Protein AF-A0AAU9H9H6-F1 (afdb_monomer)

Nearest PDB structures (foldseek):
  6x77-assembly1_A  TM=6.296E-01  e=5.655E-08  Saccharomyces cerevisiae
  5wm1-assembly1_A  TM=6.231E-01  e=1.065E-07  Saccharomyces cerevisiae S288C
  7yll-assembly1_A  TM=7.010E-01  e=1.519E-06  Caldanaerobacter subterraneus subsp. tengcongensis MB4
  3zo7-assembly1_E  TM=5.427E-01  e=1.345E-01  Rhodococcus opacus
  3zo7-assembly1_F  TM=4.973E-01  e=1.262E-01  Rhodococcus opacus

Organism: Streptococcus thermophilus (NCBI:txid1308)

pLDDT: mean 89.07, std 17.0, range [31.69, 98.5]

Radius of gyration: 25.28 Å; Cα contacts (8 Å, |Δi|>4): 345; chains: 1; bounding box: 97×38×55 Å

Sequence (211 aa):
MKTRAIIEFKDTYASMECQELGYQTKETALAIISPTGQILSSTPLFRKAYGSNTAHIDQLPFTIDTLNITAKGLSEKVRANLEDWIAHTIILPMDYDKYFTKHQALLHLLAESPIVESVQSLTYKTVKIYFSEALNDEHIRQLQGFILSQAGIYSYIGTSTVSDRNAYQALEWAKLDINGRAHNNHKPAIFHRSKSLLGGFLQHGNQESIS

Mean predicted aligned error: 8.02 Å

Foldseek 3Di:
DKKKKKKFWALAVLLLVCVVVVHQLAPAFEFEAEPQFFGPGTGPVVCVLANPPCGGQVSGQAHPVVRHGNDPPDDPVRVVSNSVVSVRHYYHYDDPVVLVVLLVVLLVVVCPPPQWPHWDDPDSGIIMTMGVDDDDPVVVLVVQVSCCVSRVIGMAMFMEPADPVNSVVQQVVLVVDPSNGGYGHDDPDPPPPPPPPPPPPPDDDDDDDDD

Secondary structure (DSSP, 8-state):
--EEEEEEESSHHHHHHHHHTT--TTTSEEEEE-TTSBEEEE-HHHHHHH-TT--BGGGSSB-TTT--B---S--HHHHHHHHHHHHTEEEEE--HHHHHHHHHHHHHHHHTSTTEEEEEESSSSEEEEEESS---HHHHHHHHHHHHHHHS--EEEEEESS-HHHHHHHHHHHTTSTTSEEE--PPP------GGGSSSSS---------

Solvent-accessible surface area (backbone atoms only — not comparable to full-atom values): 11825 Å² total; per-residue (Å²): 105,40,24,30,36,31,34,40,47,42,40,50,65,26,12,41,49,21,43,74,74,74,43,56,41,74,79,35,27,28,35,26,25,42,99,85,36,37,50,78,21,43,18,66,36,30,28,68,74,69,42,82,81,59,48,38,53,88,69,46,60,33,44,84,94,76,66,46,73,68,65,75,91,63,52,71,69,58,44,53,53,48,52,54,50,57,76,62,45,48,78,42,75,67,54,66,69,62,53,51,51,54,51,52,52,52,50,50,62,57,44,68,40,91,53,39,74,44,65,42,77,78,48,100,44,29,36,38,38,36,30,71,42,67,74,55,70,66,59,51,52,51,50,41,51,47,44,29,72,78,46,41,25,53,50,27,34,2,23,12,63,71,40,69,68,35,4,49,55,12,26,63,50,2,71,75,35,94,83,17,54,34,72,27,70,73,77,78,82,81,76,77,79,71,84,77,79,79,79,80,85,84,83,88,89,80,87,87,82,88,132

Structure (mmCIF, N/CA/C/O backbone):
data_AF-A0AAU9H9H6-F1
#
_entry.id   AF-A0AAU9H9H6-F1
#
loop_
_atom_site.group_PDB
_atom_site.id
_atom_site.type_symbol
_atom_site.label_atom_id
_atom_site.label_alt_id
_atom_site.label_comp_id
_atom_site.label_asym_id
_atom_site.label_entity_id
_atom_site.label_seq_id
_atom_site.pdbx_PDB_ins_code
_atom_site.Cartn_x
_atom_site.Cartn_y
_atom_site.Cartn_z
_atom_site.occupancy
_atom_site.B_iso_or_equiv
_atom_site.auth_seq_id
_atom_site.auth_comp_id
_atom_site.auth_asym_id
_atom_site.auth_atom_id
_atom_site.pdbx_PDB_model_num
ATOM 1 N N . MET A 1 1 ? 15.638 5.334 -25.217 1.00 81.62 1 MET A N 1
ATOM 2 C CA . MET A 1 1 ? 16.156 5.298 -23.825 1.00 81.62 1 MET A CA 1
ATOM 3 C C . MET A 1 1 ? 15.244 4.385 -23.026 1.00 81.62 1 MET A C 1
ATOM 5 O O . MET A 1 1 ? 14.061 4.406 -23.311 1.00 81.62 1 MET A O 1
ATOM 9 N N . LYS A 1 2 ? 15.768 3.597 -22.083 1.00 94.06 2 LYS A N 1
ATOM 10 C CA . LYS A 1 2 ? 14.962 2.705 -21.231 1.00 94.06 2 LYS A CA 1
ATOM 11 C C . LYS A 1 2 ? 14.614 3.392 -19.915 1.00 94.06 2 LYS A C 1
ATOM 13 O O . LYS A 1 2 ? 15.477 4.085 -19.366 1.00 94.06 2 LYS A O 1
ATOM 18 N N . THR A 1 3 ? 13.408 3.186 -19.398 1.00 97.12 3 THR A N 1
ATOM 19 C CA . THR A 1 3 ? 12.984 3.718 -18.097 1.00 97.12 3 THR A CA 1
ATOM 20 C C . THR A 1 3 ? 13.072 2.656 -17.007 1.00 97.12 3 THR A C 1
ATOM 22 O O . THR A 1 3 ? 12.742 1.492 -17.197 1.00 97.12 3 THR A O 1
ATOM 25 N N . ARG A 1 4 ? 13.506 3.087 -15.827 1.00 97.44 4 ARG A N 1
ATOM 26 C CA . ARG A 1 4 ? 13.451 2.334 -14.574 1.00 97.44 4 ARG A CA 1
ATOM 27 C C . ARG A 1 4 ? 12.410 2.994 -13.694 1.00 97.44 4 ARG A C 1
ATOM 29 O O . ARG A 1 4 ? 12.464 4.215 -13.542 1.00 97.44 4 ARG A O 1
ATOM 36 N N . ALA A 1 5 ? 11.510 2.219 -13.110 1.00 98.31 5 ALA A N 1
ATOM 37 C CA . ALA A 1 5 ? 10.561 2.701 -12.118 1.00 98.31 5 ALA A CA 1
ATOM 38 C C . ALA A 1 5 ? 10.780 1.991 -10.786 1.00 98.31 5 ALA A C 1
ATOM 40 O O . ALA A 1 5 ? 10.927 0.770 -10.753 1.00 98.31 5 ALA A O 1
ATOM 41 N N . ILE A 1 6 ? 10.761 2.757 -9.699 1.00 98.50 6 ILE A N 1
ATOM 42 C CA . ILE A 1 6 ? 10.550 2.237 -8.352 1.00 98.50 6 ILE A CA 1
ATOM 43 C C . ILE A 1 6 ? 9.155 2.678 -7.926 1.00 98.50 6 ILE A C 1
ATOM 45 O O . ILE A 1 6 ? 8.822 3.864 -7.982 1.00 98.50 6 ILE A O 1
ATOM 49 N N . ILE A 1 7 ? 8.345 1.708 -7.530 1.00 98.31 7 ILE A N 1
ATOM 50 C CA . ILE A 1 7 ? 6.947 1.880 -7.162 1.00 98.31 7 ILE A CA 1
ATOM 51 C C . ILE A 1 7 ? 6.804 1.523 -5.690 1.00 98.31 7 ILE A C 1
ATOM 53 O O . ILE A 1 7 ? 7.243 0.450 -5.280 1.00 98.31 7 ILE A O 1
ATOM 57 N N . GLU A 1 8 ? 6.180 2.397 -4.905 1.00 98.00 8 GLU A N 1
ATOM 58 C CA . GLU A 1 8 ? 5.765 2.096 -3.535 1.00 98.00 8 GLU A CA 1
ATOM 59 C C . GLU A 1 8 ? 4.239 2.046 -3.446 1.00 98.00 8 GLU A C 1
ATOM 61 O O . GLU A 1 8 ? 3.549 3.021 -3.747 1.00 98.00 8 GLU A O 1
ATOM 66 N N . PHE A 1 9 ? 3.717 0.898 -3.032 1.00 96.06 9 PHE A N 1
ATOM 67 C CA . PHE A 1 9 ? 2.307 0.653 -2.783 1.00 96.06 9 PHE A CA 1
ATOM 68 C C . PHE A 1 9 ? 1.892 1.214 -1.425 1.00 96.06 9 PHE A C 1
ATOM 70 O O . PHE A 1 9 ? 2.518 0.938 -0.400 1.00 96.06 9 PHE A O 1
ATOM 77 N N . LYS A 1 10 ? 0.802 1.980 -1.415 1.00 93.62 10 LYS A N 1
ATOM 78 C CA . LYS A 1 10 ? 0.231 2.589 -0.214 1.00 93.62 10 LYS A CA 1
ATOM 79 C C . LYS A 1 10 ? -0.771 1.649 0.430 1.00 93.62 10 LYS A C 1
ATOM 81 O O . LYS A 1 10 ? -1.525 0.992 -0.280 1.00 93.62 10 LYS A O 1
ATOM 86 N N . ASP A 1 11 ? -0.796 1.651 1.764 1.00 92.00 11 ASP A N 1
ATOM 87 C CA . ASP A 1 11 ? -1.841 1.000 2.561 1.00 92.00 11 ASP A CA 1
ATOM 88 C C . ASP A 1 11 ? -2.110 -0.444 2.086 1.00 92.00 11 ASP A C 1
ATOM 90 O O . ASP A 1 11 ? -3.256 -0.836 1.912 1.00 92.00 11 ASP A O 1
ATOM 94 N N . THR A 1 12 ? -1.045 -1.200 1.785 1.00 90.56 12 THR A N 1
ATOM 95 C CA . THR A 1 12 ? -1.043 -2.347 0.855 1.00 90.56 12 THR A CA 1
ATOM 96 C C . THR A 1 12 ? -2.144 -3.370 1.146 1.00 90.56 12 THR A C 1
ATOM 98 O O . THR A 1 12 ? -3.082 -3.500 0.364 1.00 90.56 12 THR A O 1
ATOM 101 N N . TYR A 1 13 ? -2.073 -4.051 2.293 1.00 95.19 13 TYR A N 1
ATOM 102 C CA . TYR A 1 13 ? -3.042 -5.086 2.666 1.00 95.19 13 TYR A CA 1
ATOM 103 C C . TYR A 1 13 ? -4.433 -4.500 2.917 1.00 95.19 13 TYR A C 1
ATOM 105 O O . TYR A 1 13 ? -5.426 -5.053 2.458 1.00 95.19 13 TYR A O 1
ATOM 113 N N . ALA A 1 14 ? -4.506 -3.331 3.559 1.00 96.31 14 ALA A N 1
ATOM 114 C CA . ALA A 1 14 ? -5.778 -2.667 3.820 1.00 96.31 14 ALA A CA 1
ATOM 115 C C . ALA A 1 14 ? -6.519 -2.283 2.523 1.00 96.31 14 ALA A C 1
ATOM 117 O O . ALA A 1 14 ? -7.738 -2.413 2.441 1.00 96.31 14 ALA A O 1
ATOM 118 N N . SER A 1 15 ? -5.785 -1.856 1.495 1.00 95.38 15 SER A N 1
ATOM 119 C CA . SER A 1 15 ? -6.325 -1.516 0.175 1.00 95.38 15 SER A CA 1
ATOM 120 C C . SER A 1 15 ? -6.815 -2.754 -0.573 1.00 95.38 15 SER A C 1
ATOM 122 O O . SER A 1 15 ? -7.891 -2.720 -1.165 1.00 95.38 15 SER A O 1
ATOM 124 N N . MET A 1 16 ? -6.057 -3.855 -0.504 1.00 94.88 16 MET A N 1
ATOM 125 C CA . MET A 1 16 ? -6.452 -5.134 -1.100 1.00 94.88 16 MET A CA 1
ATOM 126 C C . MET A 1 16 ? -7.734 -5.696 -0.472 1.00 94.88 16 MET A C 1
ATOM 128 O O . MET A 1 16 ? -8.537 -6.297 -1.186 1.00 94.88 16 MET A O 1
ATOM 132 N N . GLU A 1 17 ? -7.928 -5.521 0.840 1.00 96.44 17 GLU A N 1
ATOM 133 C CA . GLU A 1 17 ? -9.179 -5.901 1.511 1.00 96.44 17 GLU A CA 1
ATOM 134 C C . GLU A 1 17 ? -10.327 -4.972 1.151 1.00 96.44 17 GLU A C 1
ATOM 136 O O . GLU A 1 17 ? -11.414 -5.452 0.847 1.00 96.44 17 GLU A O 1
ATOM 141 N N . CYS A 1 18 ? -10.096 -3.654 1.125 1.00 96.12 18 CYS A N 1
ATOM 142 C CA . CYS A 1 18 ? -11.131 -2.714 0.701 1.00 96.12 18 CYS A CA 1
ATOM 143 C C . CYS A 1 18 ? -11.660 -3.089 -0.689 1.00 96.12 18 CYS A C 1
ATOM 145 O O . CYS A 1 18 ? -12.867 -3.206 -0.861 1.00 96.12 18 CYS A O 1
ATOM 147 N N . GLN A 1 19 ? -10.776 -3.372 -1.649 1.00 94.25 19 GLN A N 1
ATOM 148 C CA . GLN A 1 19 ? -11.186 -3.777 -2.994 1.00 94.25 19 GLN A CA 1
ATOM 149 C C . GLN A 1 19 ? -12.026 -5.061 -3.001 1.00 94.25 19 GLN A C 1
ATOM 151 O O . GLN A 1 19 ? -13.054 -5.111 -3.671 1.00 94.25 19 GLN A O 1
ATOM 156 N N . GLU A 1 20 ? -11.604 -6.093 -2.267 1.00 93.56 20 GLU A N 1
ATOM 157 C CA . GLU A 1 20 ? -12.316 -7.378 -2.226 1.00 93.56 20 GLU A CA 1
ATOM 158 C C . GLU A 1 20 ? -13.694 -7.260 -1.577 1.00 93.56 20 GLU A C 1
ATOM 160 O O . GLU A 1 20 ? -14.646 -7.895 -2.022 1.00 93.56 20 GLU A O 1
ATOM 165 N N . LEU A 1 21 ? -13.811 -6.403 -0.565 1.00 94.75 21 LEU A N 1
ATOM 166 C CA . LEU A 1 21 ? -15.067 -6.119 0.121 1.00 94.75 21 LEU A CA 1
ATOM 167 C C . LEU A 1 21 ? -15.952 -5.105 -0.630 1.00 94.75 21 LEU A C 1
ATOM 169 O O . LEU A 1 21 ? -17.054 -4.810 -0.175 1.00 94.75 21 LEU A O 1
ATOM 173 N N . GLY A 1 22 ? -15.497 -4.560 -1.765 1.00 94.88 22 GLY A N 1
ATOM 174 C CA . GLY A 1 22 ? -16.236 -3.556 -2.541 1.00 94.88 22 GLY A CA 1
ATOM 175 C C . GLY A 1 22 ? -16.209 -2.143 -1.943 1.00 94.88 22 GLY A C 1
ATOM 176 O O . GLY A 1 22 ? -17.035 -1.302 -2.294 1.00 94.88 22 GLY A O 1
ATOM 177 N N . TYR A 1 23 ? -15.260 -1.867 -1.052 1.00 95.31 23 TYR A N 1
ATOM 178 C CA . TYR A 1 23 ? -15.075 -0.593 -0.371 1.00 95.31 23 TYR A CA 1
ATOM 179 C C . TYR A 1 23 ? -14.025 0.308 -1.034 1.00 95.31 23 TYR A C 1
ATOM 181 O O . TYR A 1 23 ? -13.031 -0.141 -1.606 1.00 95.31 23 TYR A O 1
ATOM 189 N N . GLN A 1 24 ? -14.205 1.622 -0.883 1.00 91.75 24 GLN A N 1
ATOM 190 C CA . GLN A 1 24 ? -13.214 2.620 -1.281 1.00 91.75 24 GLN A CA 1
ATOM 191 C C . GLN A 1 24 ? -12.191 2.835 -0.156 1.00 91.75 24 GLN A C 1
ATOM 193 O O . GLN A 1 24 ? -12.534 3.311 0.928 1.00 91.75 24 GLN A O 1
ATOM 198 N N . THR A 1 25 ? -10.910 2.567 -0.430 1.00 93.00 25 THR A N 1
ATOM 199 C CA . THR A 1 25 ? -9.802 2.637 0.549 1.00 93.00 25 THR A CA 1
ATOM 200 C C . THR A 1 25 ? -9.721 3.968 1.306 1.00 93.00 25 THR A C 1
ATOM 202 O O . THR A 1 25 ? -9.359 4.002 2.480 1.00 93.00 25 THR A O 1
ATOM 205 N N . LYS A 1 26 ? -10.030 5.097 0.652 1.00 91.69 26 LYS A N 1
ATOM 206 C CA . LYS A 1 26 ? -9.964 6.432 1.279 1.00 91.69 26 LYS A CA 1
ATOM 207 C C . LYS A 1 26 ? -11.161 6.752 2.177 1.00 91.69 26 LYS A C 1
ATOM 209 O O . LYS A 1 26 ? -11.053 7.654 3.004 1.00 91.69 26 LYS A O 1
ATOM 214 N N . GLU A 1 27 ? -12.268 6.040 2.004 1.00 94.25 27 GLU A N 1
ATOM 215 C CA . GLU A 1 27 ? -13.558 6.312 2.650 1.00 94.25 27 GLU A CA 1
ATOM 216 C C . GLU A 1 27 ? -13.917 5.258 3.701 1.00 94.25 27 GLU A C 1
ATOM 218 O O . GLU A 1 27 ? -14.937 5.374 4.366 1.00 94.25 27 GLU A O 1
ATOM 223 N N . THR A 1 28 ? -13.064 4.250 3.881 1.00 96.44 28 THR A N 1
ATOM 224 C CA . THR A 1 28 ? -13.299 3.136 4.803 1.00 96.44 28 THR A CA 1
ATOM 225 C C . THR A 1 28 ? -12.247 3.145 5.894 1.00 96.44 28 THR A C 1
ATOM 227 O O . THR A 1 28 ? -11.056 3.228 5.599 1.00 96.44 28 THR A O 1
ATOM 230 N N . ALA A 1 29 ? -12.670 3.070 7.156 1.00 97.31 29 ALA A N 1
ATOM 231 C CA . ALA A 1 29 ? -11.767 2.895 8.284 1.00 97.31 29 ALA A CA 1
ATOM 232 C C . ALA A 1 29 ? -11.470 1.400 8.445 1.00 97.31 29 ALA A C 1
ATOM 234 O O . ALA A 1 29 ? -12.246 0.658 9.031 1.00 97.31 29 ALA A O 1
ATOM 235 N N . LEU A 1 30 ? -10.354 0.952 7.879 1.00 98.00 30 LEU A N 1
ATOM 236 C CA . LEU A 1 30 ? -9.906 -0.439 7.948 1.00 98.00 30 LEU A CA 1
ATOM 237 C C . LEU A 1 30 ? -8.448 -0.568 8.408 1.00 98.00 30 LEU A C 1
ATOM 239 O O . LEU A 1 30 ? -7.599 0.236 7.999 1.00 98.00 30 LEU A O 1
ATOM 243 N N . ALA A 1 31 ? -8.165 -1.588 9.224 1.00 97.81 31 ALA A N 1
ATOM 244 C CA . ALA A 1 31 ? -6.822 -1.998 9.632 1.00 97.81 31 ALA A CA 1
ATOM 245 C C . ALA A 1 31 ? -6.630 -3.524 9.586 1.00 97.81 31 ALA A C 1
ATOM 247 O O . ALA A 1 31 ? -7.540 -4.291 9.894 1.00 97.81 31 ALA A O 1
ATOM 248 N N . ILE A 1 32 ? -5.414 -3.944 9.233 1.00 97.50 32 ILE A N 1
ATOM 249 C CA . ILE A 1 32 ? -4.956 -5.337 9.245 1.00 97.50 32 ILE A CA 1
ATOM 250 C C . ILE A 1 32 ? -3.988 -5.524 10.406 1.00 97.50 32 ILE A C 1
ATOM 252 O O . ILE A 1 32 ? -2.999 -4.788 10.503 1.00 97.50 32 ILE A O 1
ATOM 256 N N . ILE A 1 33 ? -4.253 -6.511 11.261 1.00 97.19 33 ILE A N 1
ATOM 257 C CA . ILE A 1 33 ? -3.478 -6.760 12.481 1.00 97.19 33 ILE A CA 1
ATOM 258 C C . ILE A 1 33 ? -2.746 -8.104 12.444 1.00 97.19 33 ILE A C 1
ATOM 260 O O . ILE A 1 33 ? -3.261 -9.100 11.941 1.00 97.19 33 ILE A O 1
ATOM 264 N N . SER A 1 34 ? -1.531 -8.148 12.988 1.00 95.81 34 SER A N 1
ATOM 265 C CA . SER A 1 34 ? -0.814 -9.401 13.228 1.00 95.81 34 SER A CA 1
ATOM 266 C C . SER A 1 34 ? -1.464 -10.192 14.375 1.00 95.81 34 SER A C 1
ATOM 268 O O . SER A 1 34 ? -2.167 -9.605 15.202 1.00 95.81 34 SER A O 1
ATOM 270 N N . PRO A 1 35 ? -1.150 -11.493 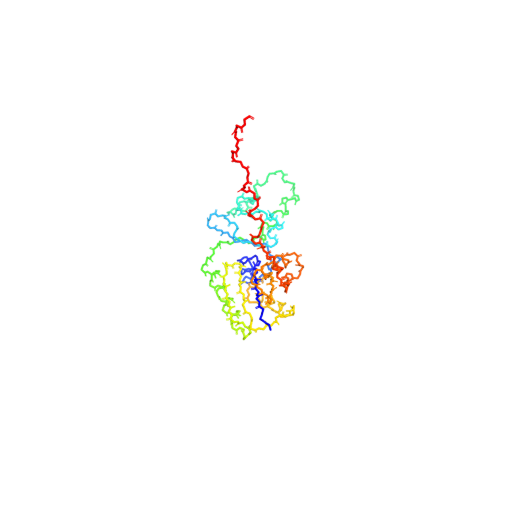14.526 1.00 93.69 35 PRO A N 1
ATOM 271 C CA . PRO A 1 35 ? -1.565 -12.270 15.699 1.00 93.69 35 PRO A CA 1
ATOM 272 C C . PRO A 1 35 ? -1.079 -11.694 17.039 1.00 93.69 35 PRO A C 1
ATOM 274 O O . PRO A 1 35 ? -1.648 -11.991 18.082 1.00 93.69 35 PRO A O 1
ATOM 277 N N . THR A 1 36 ? -0.020 -10.880 17.018 1.00 95.81 36 THR A N 1
ATOM 278 C CA . THR A 1 36 ? 0.521 -10.204 18.203 1.00 95.81 36 THR A CA 1
ATOM 279 C C . THR A 1 36 ? -0.103 -8.835 18.459 1.00 95.81 36 THR A C 1
ATOM 281 O O . THR A 1 36 ? 0.264 -8.211 19.444 1.00 95.81 36 THR A O 1
ATOM 284 N N . GLY A 1 37 ? -1.019 -8.362 17.605 1.00 95.69 37 GLY A N 1
ATOM 285 C CA . GLY A 1 37 ? -1.679 -7.064 17.760 1.00 95.69 37 GLY A CA 1
ATOM 286 C C . GLY A 1 37 ? -0.959 -5.885 17.098 1.00 95.69 37 GLY A C 1
ATOM 287 O O . GLY A 1 37 ? -1.346 -4.733 17.293 1.00 95.69 37 GLY A O 1
ATOM 288 N N . GLN A 1 38 ? 0.066 -6.124 16.278 1.00 97.31 38 GLN A N 1
ATOM 289 C CA . GLN A 1 38 ? 0.689 -5.060 15.486 1.00 97.31 38 GLN A CA 1
ATOM 290 C C . GLN A 1 38 ? -0.214 -4.674 14.317 1.00 97.31 38 GLN A C 1
ATOM 292 O O . GLN A 1 38 ? -0.672 -5.541 13.577 1.00 97.31 38 GLN A O 1
ATOM 297 N N . ILE A 1 39 ? -0.416 -3.379 14.093 1.00 97.00 39 ILE A N 1
ATOM 298 C CA . ILE A 1 39 ? -1.114 -2.872 12.909 1.00 97.00 39 ILE A CA 1
ATOM 299 C C . ILE A 1 39 ? -0.130 -2.918 11.735 1.00 97.00 39 ILE A C 1
ATOM 301 O O . ILE A 1 39 ? 0.791 -2.109 11.640 1.00 97.00 39 ILE A O 1
ATOM 305 N N . LEU A 1 40 ? -0.317 -3.888 10.841 1.00 95.12 40 LEU A N 1
ATOM 306 C CA . LEU A 1 40 ? 0.559 -4.122 9.688 1.00 95.12 40 LEU A CA 1
ATOM 307 C C . LEU A 1 40 ? 0.216 -3.214 8.505 1.00 95.12 40 LEU A C 1
ATOM 309 O O . LEU A 1 40 ? 1.083 -2.853 7.710 1.00 95.12 40 LEU A O 1
ATOM 313 N N . SER A 1 41 ? -1.060 -2.861 8.370 1.00 95.56 41 SER A N 1
ATOM 314 C CA . SER A 1 41 ? -1.563 -1.965 7.335 1.00 95.56 41 SER A CA 1
ATOM 315 C C . SER A 1 41 ? -2.828 -1.280 7.829 1.00 95.56 41 SER A C 1
ATOM 317 O O . SER A 1 41 ? -3.625 -1.886 8.539 1.00 95.56 41 SER A O 1
ATOM 319 N N . SER A 1 42 ? -3.031 -0.023 7.456 1.00 96.94 42 SER A N 1
ATOM 320 C CA . SER A 1 42 ? -4.249 0.716 7.775 1.00 96.94 42 SER A CA 1
ATOM 321 C C . SER A 1 42 ? -4.610 1.653 6.638 1.00 96.94 42 SER A C 1
ATOM 323 O O . SER A 1 42 ? -3.763 2.044 5.838 1.00 96.94 42 SER A O 1
ATOM 325 N N . THR A 1 43 ? -5.878 2.012 6.561 1.00 96.94 43 THR A N 1
ATOM 326 C CA . THR A 1 43 ? -6.402 3.014 5.628 1.00 96.94 43 THR A CA 1
ATOM 327 C C . THR A 1 43 ? -6.148 4.441 6.132 1.00 96.94 43 THR A C 1
ATOM 329 O O . THR A 1 43 ? -5.950 4.666 7.334 1.00 96.94 43 THR A O 1
ATOM 332 N N . PRO A 1 44 ? -6.200 5.456 5.249 1.00 95.25 44 PRO A N 1
ATOM 333 C CA . PRO A 1 44 ? -6.109 6.854 5.661 1.00 95.25 44 PRO A CA 1
ATOM 334 C C . PRO A 1 44 ? -7.205 7.262 6.649 1.00 95.25 44 PRO A C 1
ATOM 336 O O . PRO A 1 44 ? -6.929 8.030 7.572 1.00 95.25 44 PRO A O 1
ATOM 339 N N . LEU A 1 45 ? -8.428 6.743 6.483 1.00 96.06 45 LEU A N 1
ATOM 340 C CA . LEU A 1 45 ? -9.544 7.081 7.362 1.00 96.06 45 LEU A CA 1
ATOM 341 C C . LEU A 1 45 ? -9.358 6.493 8.764 1.00 96.06 45 LEU A C 1
ATOM 343 O O . LEU A 1 45 ? -9.560 7.207 9.742 1.00 96.06 45 LEU A O 1
ATOM 347 N N . PHE A 1 46 ? -8.855 5.258 8.872 1.00 97.50 46 PHE A N 1
ATOM 348 C CA . PHE A 1 46 ? -8.473 4.669 10.158 1.00 97.50 46 PHE A CA 1
ATOM 349 C C . PHE A 1 46 ? -7.431 5.531 10.887 1.00 97.50 46 PHE A C 1
ATOM 351 O O . PHE A 1 46 ? -7.599 5.874 12.055 1.00 97.50 46 PHE A O 1
ATOM 358 N N . ARG A 1 47 ? -6.369 5.958 10.188 1.00 96.38 47 ARG A N 1
ATOM 359 C CA . ARG A 1 47 ? -5.340 6.839 10.774 1.00 96.38 47 ARG A CA 1
ATOM 360 C C . ARG A 1 47 ? -5.881 8.210 11.165 1.00 96.38 47 ARG A C 1
ATOM 362 O O . ARG A 1 47 ? -5.391 8.805 12.120 1.00 96.38 47 ARG A O 1
ATOM 369 N N . LYS A 1 48 ? -6.875 8.726 10.440 1.00 95.62 48 LYS A N 1
ATOM 370 C CA . LYS A 1 48 ? -7.567 9.970 10.801 1.00 95.62 48 LYS A CA 1
ATOM 371 C C . LYS A 1 48 ? -8.384 9.798 12.083 1.00 95.62 48 LYS A C 1
ATOM 373 O O . LYS A 1 48 ? -8.390 10.710 12.902 1.00 95.62 48 LYS A O 1
ATOM 378 N N . ALA A 1 49 ? -9.050 8.657 12.247 1.00 94.56 49 ALA A N 1
ATOM 379 C CA . ALA A 1 49 ? -9.877 8.359 13.412 1.00 94.56 49 ALA A CA 1
ATOM 380 C C . ALA A 1 49 ? -9.040 8.108 14.678 1.00 94.56 49 ALA A C 1
ATOM 382 O O . ALA A 1 49 ? -9.33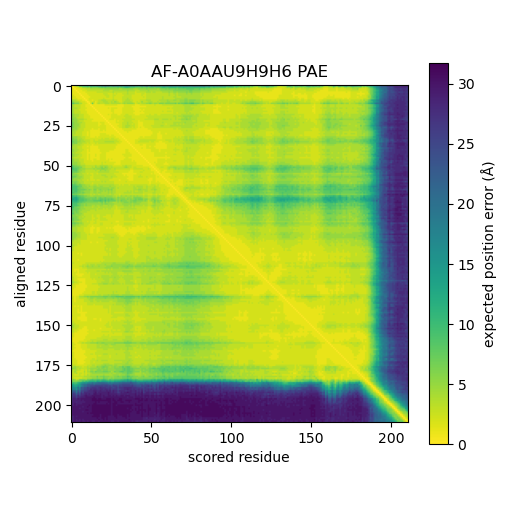8 8.663 15.733 1.00 94.56 49 ALA A O 1
ATOM 383 N N . TYR A 1 50 ? -7.972 7.312 14.568 1.00 95.19 50 TYR A N 1
ATOM 384 C CA . TYR A 1 50 ? -7.245 6.783 15.730 1.00 95.19 50 TYR A CA 1
ATOM 385 C C . TYR A 1 50 ? -5.798 7.262 15.862 1.00 95.19 50 TYR A C 1
ATOM 387 O O . TYR A 1 50 ? -5.124 6.903 16.823 1.00 95.19 50 TYR A O 1
ATOM 395 N N . GLY A 1 51 ? -5.314 8.073 14.921 1.00 94.38 51 GLY A N 1
ATOM 396 C CA . GLY A 1 51 ? -3.947 8.587 14.893 1.00 94.38 51 GLY A CA 1
ATOM 397 C C . GLY A 1 51 ? -3.039 7.846 13.908 1.00 94.38 51 GLY A C 1
ATOM 398 O O . GLY A 1 51 ? -3.101 6.631 13.735 1.00 94.38 51 GLY A O 1
ATOM 399 N N . SER A 1 52 ? -2.147 8.594 13.253 1.00 91.81 52 SER A N 1
ATOM 400 C CA . SER A 1 52 ? -1.212 8.057 12.253 1.00 91.81 52 SER A CA 1
ATOM 401 C C . SER A 1 52 ? -0.078 7.219 12.840 1.00 91.81 52 SER A C 1
ATOM 403 O O . SER A 1 52 ? 0.543 6.455 12.108 1.00 91.81 52 SER A O 1
ATOM 405 N N . ASN A 1 53 ? 0.200 7.384 14.136 1.00 92.75 53 ASN A N 1
ATOM 406 C CA . ASN A 1 53 ? 1.301 6.721 14.840 1.00 92.75 53 ASN A CA 1
ATOM 407 C C . ASN A 1 53 ? 0.844 5.477 15.616 1.00 92.75 53 ASN A C 1
ATOM 409 O O . ASN A 1 53 ? 1.645 4.868 16.322 1.00 92.75 53 ASN A O 1
ATOM 413 N N . THR A 1 54 ? -0.434 5.116 15.499 1.00 93.88 54 THR A N 1
ATOM 414 C CA . THR A 1 54 ? -1.013 3.928 16.123 1.00 93.88 54 THR A CA 1
ATOM 415 C C . THR A 1 54 ? -0.492 2.696 15.391 1.00 93.88 54 THR A C 1
ATOM 417 O O . THR A 1 54 ? -0.897 2.398 14.268 1.00 93.88 54 THR A O 1
ATOM 420 N N . ALA A 1 55 ? 0.462 2.021 16.022 1.00 95.00 55 ALA A N 1
ATOM 421 C CA . ALA A 1 55 ? 1.182 0.866 15.497 1.00 95.00 55 ALA A CA 1
ATOM 422 C C . ALA A 1 55 ? 0.762 -0.447 16.171 1.00 95.00 55 ALA A C 1
ATOM 424 O O . ALA A 1 55 ? 1.077 -1.523 15.666 1.00 95.00 55 ALA A O 1
ATOM 425 N N . HIS A 1 56 ? 0.060 -0.371 17.302 1.00 96.94 56 HIS A N 1
ATOM 426 C CA . HIS A 1 56 ? -0.407 -1.528 18.056 1.00 96.94 56 HIS A CA 1
ATOM 427 C C . HIS A 1 56 ? -1.863 -1.355 18.479 1.00 96.94 56 HIS A C 1
ATOM 429 O O . HIS A 1 56 ? -2.301 -0.238 18.751 1.00 96.94 56 HIS A O 1
ATOM 435 N N . ILE A 1 57 ? -2.598 -2.458 18.582 1.00 95.38 57 ILE A N 1
ATOM 436 C CA . ILE A 1 57 ? -4.009 -2.449 18.985 1.00 95.38 57 ILE A CA 1
ATOM 437 C C . ILE A 1 57 ? -4.224 -1.897 20.399 1.00 95.38 57 ILE A C 1
ATOM 439 O O . ILE A 1 57 ? -5.201 -1.199 20.631 1.00 95.38 57 ILE A O 1
ATOM 443 N N . ASP A 1 58 ? -3.275 -2.100 21.314 1.00 94.38 58 ASP A N 1
ATOM 444 C CA . ASP A 1 58 ? -3.366 -1.591 22.696 1.00 94.38 58 ASP A CA 1
ATOM 445 C C . ASP A 1 58 ? -3.264 -0.061 22.791 1.00 94.38 58 ASP A C 1
ATOM 447 O O . ASP A 1 58 ? -3.527 0.526 23.838 1.00 94.38 58 ASP A O 1
ATOM 451 N N . GLN A 1 59 ? -2.851 0.599 21.706 1.00 95.50 59 GLN A N 1
ATOM 452 C CA . GLN A 1 59 ? -2.827 2.059 21.614 1.00 95.50 59 GLN A CA 1
ATOM 453 C C . GLN A 1 59 ? -4.190 2.631 21.205 1.00 95.50 59 GLN A C 1
ATOM 455 O O . GLN A 1 59 ? -4.376 3.849 21.247 1.00 95.50 59 GLN A O 1
ATOM 460 N N . LEU A 1 60 ? -5.137 1.781 20.793 1.00 95.94 60 LEU A N 1
ATOM 461 C CA . LEU A 1 60 ? -6.489 2.211 20.473 1.00 95.94 60 LEU A CA 1
ATOM 462 C C . LEU A 1 60 ? -7.224 2.638 21.751 1.00 95.94 60 LEU A C 1
ATOM 464 O O . LEU A 1 60 ? -7.043 2.045 22.816 1.00 95.94 60 LEU A O 1
ATOM 468 N N . PRO A 1 61 ? -8.112 3.643 21.669 1.00 95.25 61 PRO A N 1
ATOM 469 C CA . PRO A 1 61 ? -8.877 4.122 22.821 1.00 95.25 61 PRO A CA 1
ATOM 470 C C . PRO A 1 61 ? -10.041 3.186 23.198 1.00 95.25 61 PRO A C 1
ATOM 472 O O . PRO A 1 61 ? -10.970 3.612 23.889 1.00 95.25 61 PRO A O 1
ATOM 475 N N . PHE A 1 62 ? -10.019 1.939 22.722 1.00 95.44 62 PHE A N 1
ATOM 476 C CA . PHE A 1 62 ? -11.010 0.900 22.962 1.00 95.44 62 PHE A CA 1
ATOM 477 C C . PHE A 1 62 ? -10.371 -0.491 22.880 1.00 95.44 62 PHE A C 1
ATOM 479 O O . PHE A 1 62 ? -9.320 -0.665 22.266 1.00 95.44 62 PHE A O 1
ATOM 486 N N . THR A 1 63 ? -11.008 -1.488 23.487 1.00 92.88 63 THR A N 1
ATOM 487 C CA . THR A 1 63 ? -10.596 -2.896 23.379 1.00 92.88 63 THR A CA 1
ATOM 488 C C . THR A 1 63 ? -11.239 -3.556 22.166 1.00 92.88 63 THR A C 1
ATOM 490 O O . THR A 1 63 ? -12.449 -3.459 22.001 1.00 92.88 63 THR A O 1
ATOM 493 N N . ILE A 1 64 ? -10.469 -4.276 21.346 1.00 90.69 64 ILE A N 1
ATOM 494 C CA . ILE A 1 64 ? -10.985 -4.882 20.104 1.00 90.69 64 ILE A CA 1
ATOM 495 C C . ILE A 1 64 ? -12.035 -5.968 20.372 1.00 90.69 64 ILE A C 1
ATOM 497 O O . ILE A 1 64 ? -13.031 -6.022 19.661 1.00 90.69 64 ILE A O 1
ATOM 501 N N . ASP A 1 65 ? -11.866 -6.778 21.421 1.00 88.75 65 ASP A N 1
ATOM 502 C CA . ASP A 1 65 ? -12.759 -7.919 21.685 1.00 88.75 65 ASP A CA 1
ATOM 503 C C . ASP A 1 65 ? -14.181 -7.503 22.083 1.00 88.75 65 ASP A C 1
ATOM 505 O O . ASP A 1 65 ? -15.150 -8.201 21.797 1.00 88.75 65 ASP A O 1
ATOM 509 N N . THR A 1 66 ? -14.309 -6.375 22.784 1.00 91.94 66 THR A N 1
ATOM 510 C CA . THR A 1 66 ? -15.588 -5.910 23.351 1.00 91.94 66 THR A CA 1
ATOM 511 C C . THR A 1 66 ? -16.050 -4.574 22.790 1.00 91.94 66 THR A C 1
ATOM 513 O O . THR A 1 66 ? -17.162 -4.150 23.085 1.00 91.94 66 THR A O 1
ATOM 516 N N . LEU A 1 67 ? -15.196 -3.893 22.023 1.00 92.19 67 LEU A N 1
ATOM 517 C CA . LEU A 1 67 ? -15.401 -2.540 21.500 1.00 92.19 67 LEU A CA 1
ATOM 518 C C . LEU A 1 67 ? -15.631 -1.467 22.581 1.00 92.19 67 LEU A C 1
ATOM 520 O O . LEU A 1 67 ? -16.045 -0.347 22.287 1.00 92.19 67 LEU A O 1
ATOM 524 N N . ASN A 1 68 ? -15.307 -1.774 23.839 1.00 93.75 68 ASN A N 1
ATOM 525 C CA . ASN A 1 68 ? -15.475 -0.856 24.958 1.00 93.75 68 ASN A CA 1
ATOM 526 C C . ASN A 1 68 ? -14.407 0.239 24.953 1.00 93.75 68 ASN A C 1
ATOM 528 O O . ASN A 1 68 ? -13.211 -0.048 24.920 1.00 93.75 68 ASN A O 1
ATOM 532 N N . ILE A 1 69 ? -14.838 1.495 25.086 1.00 95.75 69 ILE A N 1
ATOM 533 C CA . ILE A 1 69 ? -13.944 2.652 25.210 1.00 95.75 69 ILE A CA 1
ATOM 534 C C . ILE A 1 69 ? -13.163 2.587 26.529 1.00 95.75 69 ILE A C 1
ATOM 536 O O . ILE A 1 69 ? -13.746 2.557 27.615 1.00 95.75 69 ILE A O 1
ATOM 540 N N . THR A 1 70 ? -11.835 2.642 26.436 1.00 93.75 70 THR A N 1
ATOM 541 C CA . THR A 1 70 ? -10.899 2.635 27.575 1.00 93.75 70 THR A CA 1
ATOM 542 C C . THR A 1 70 ? -10.417 4.036 27.951 1.00 93.75 70 THR A C 1
ATOM 544 O O . THR A 1 70 ? -9.985 4.270 29.084 1.00 93.75 70 THR A O 1
ATOM 547 N N . ALA A 1 71 ? -10.515 4.991 27.021 1.00 89.38 71 ALA A N 1
ATOM 548 C CA . ALA A 1 71 ? -10.109 6.373 27.232 1.00 89.38 71 ALA A CA 1
ATOM 549 C C . ALA A 1 71 ? -10.968 7.071 28.307 1.00 89.38 71 ALA A C 1
ATOM 551 O O . ALA A 1 71 ? -12.203 7.051 28.284 1.00 89.38 71 ALA A O 1
ATOM 552 N N . LYS A 1 72 ? -10.295 7.722 29.263 1.00 90.44 72 LYS A N 1
ATOM 553 C CA . LYS A 1 72 ? -10.918 8.436 30.389 1.00 90.44 72 LYS A CA 1
ATOM 554 C C . LYS A 1 72 ? -11.014 9.936 30.111 1.00 90.44 72 LYS A C 1
ATOM 556 O O . LYS A 1 72 ? -10.233 10.481 29.342 1.00 90.44 72 LYS A O 1
ATOM 561 N N . GLY A 1 73 ? -11.958 10.607 30.774 1.00 92.50 73 GLY A N 1
ATOM 562 C CA . GLY A 1 73 ? -12.091 12.069 30.710 1.00 92.50 73 GLY A CA 1
ATOM 563 C C . GLY A 1 73 ? -12.617 12.616 29.378 1.00 92.50 73 GLY A C 1
ATOM 564 O O . GLY A 1 73 ? -12.506 13.812 29.129 1.00 92.50 73 GLY A O 1
ATOM 565 N N . LEU A 1 74 ? -13.186 11.764 28.520 1.00 93.06 74 LEU A N 1
ATOM 566 C CA . LEU A 1 74 ? -13.821 12.198 27.276 1.00 93.06 74 LEU A CA 1
ATOM 567 C C . LEU A 1 74 ? -15.131 12.939 27.572 1.00 93.06 74 LEU A C 1
ATOM 569 O O . LEU A 1 74 ? -15.941 12.468 28.373 1.00 93.06 74 LEU A O 1
ATOM 573 N N . SER A 1 75 ? -15.360 14.060 26.886 1.00 96.06 75 SER A N 1
ATOM 574 C CA . SER A 1 75 ? -16.677 14.702 26.862 1.00 96.06 75 SER A CA 1
ATOM 575 C C . SER A 1 75 ? -17.694 13.826 26.127 1.00 96.06 75 SER A C 1
ATOM 577 O O . SER A 1 75 ? -17.320 12.982 25.312 1.00 96.06 75 SER A O 1
ATOM 579 N N . GLU A 1 76 ? -18.985 14.052 26.368 1.00 95.19 76 GLU A N 1
ATOM 580 C CA . GLU A 1 76 ? -20.073 13.292 25.737 1.00 95.19 76 GLU A CA 1
ATOM 581 C C . GLU A 1 76 ? -20.002 13.330 24.203 1.00 95.19 76 GLU A C 1
ATOM 583 O O . GLU A 1 76 ? -20.048 12.291 23.553 1.00 95.19 76 GLU A O 1
ATOM 588 N N . LYS A 1 77 ? -19.751 14.510 23.618 1.00 96.00 77 LYS A N 1
ATOM 589 C CA . LYS A 1 77 ? -19.576 14.668 22.165 1.00 96.00 77 LYS A CA 1
ATOM 590 C C . LYS A 1 77 ? -18.389 13.866 21.622 1.00 96.00 77 LYS A C 1
ATOM 592 O O . LYS A 1 77 ? -18.485 13.272 20.554 1.00 96.00 77 LYS A O 1
ATOM 597 N N . VAL A 1 78 ? -17.254 13.878 22.324 1.00 94.50 78 VAL A N 1
ATOM 598 C CA . VAL A 1 78 ? -16.060 13.135 21.887 1.00 94.50 78 VAL A CA 1
ATOM 599 C C . VAL A 1 78 ? -16.288 11.633 22.013 1.00 94.50 78 VAL A C 1
ATOM 601 O O . VAL A 1 78 ? -15.880 10.889 21.128 1.00 94.50 78 VAL A O 1
ATOM 604 N N . ARG A 1 79 ? -16.970 11.198 23.077 1.00 95.12 79 ARG A N 1
ATOM 605 C CA . ARG A 1 79 ? -17.365 9.804 23.267 1.00 95.12 79 ARG A CA 1
ATOM 606 C C . ARG A 1 79 ? -18.286 9.333 22.142 1.00 95.12 79 ARG A C 1
ATOM 608 O O . ARG A 1 79 ? -17.938 8.357 21.498 1.00 95.12 79 ARG A O 1
ATOM 615 N N . ALA A 1 80 ? -19.360 10.063 21.844 1.00 95.25 80 ALA A N 1
ATOM 616 C CA . ALA A 1 80 ? -20.286 9.715 20.765 1.00 95.25 80 ALA A CA 1
ATOM 617 C C . ALA A 1 80 ? -19.585 9.638 19.396 1.00 95.25 80 ALA A C 1
ATOM 619 O O . ALA A 1 80 ? -19.793 8.697 18.638 1.00 95.25 80 ALA A O 1
ATOM 620 N N . ASN A 1 81 ? -18.686 10.584 19.099 1.00 94.81 81 ASN A N 1
ATOM 621 C CA . ASN A 1 81 ? -17.878 10.527 17.878 1.00 94.81 81 ASN A CA 1
ATOM 622 C C . ASN A 1 81 ? -16.968 9.289 17.839 1.00 94.81 81 ASN A C 1
ATOM 624 O O . ASN A 1 81 ? -16.757 8.715 16.777 1.00 94.81 81 ASN A O 1
ATOM 628 N N . LEU A 1 82 ? -16.377 8.902 18.973 1.00 95.12 82 LEU A N 1
ATOM 629 C CA . LEU A 1 82 ? -15.525 7.718 19.046 1.00 95.12 82 LEU A CA 1
ATOM 630 C C . LEU A 1 82 ? -16.342 6.428 18.893 1.00 95.12 82 LEU A C 1
ATOM 632 O O . LEU A 1 82 ? -15.895 5.520 18.202 1.00 95.12 82 LEU A O 1
ATOM 636 N N . GLU A 1 83 ? -17.529 6.361 19.494 1.00 95.81 83 GLU A N 1
ATOM 637 C CA . GLU A 1 83 ? -18.473 5.250 19.322 1.00 95.81 83 GLU A CA 1
ATOM 638 C C . GLU A 1 83 ? -18.862 5.082 17.848 1.00 95.81 83 GLU A C 1
ATOM 640 O O . GLU A 1 83 ? -18.807 3.968 17.332 1.00 95.81 83 GLU A O 1
ATOM 645 N N . ASP A 1 84 ? -19.147 6.185 17.147 1.00 95.81 84 ASP A N 1
ATOM 646 C CA . ASP A 1 84 ? -19.422 6.179 15.707 1.00 95.81 84 ASP A CA 1
ATOM 647 C C . ASP A 1 84 ? -18.230 5.647 14.893 1.00 95.81 84 ASP A C 1
ATOM 649 O O . ASP A 1 84 ? -18.395 4.760 14.055 1.00 95.81 84 ASP A O 1
ATOM 653 N N . TRP A 1 85 ? -17.005 6.102 15.185 1.00 95.94 85 TRP A N 1
ATOM 654 C CA . TRP A 1 85 ? -15.805 5.565 14.532 1.00 95.94 85 TRP A CA 1
ATOM 655 C C . TRP A 1 85 ? -15.626 4.067 14.771 1.00 95.94 85 TRP A C 1
ATOM 657 O O . TRP A 1 85 ? -15.321 3.335 13.831 1.00 95.94 85 TRP A O 1
ATOM 667 N N . ILE A 1 86 ? -15.794 3.612 16.016 1.00 96.31 86 ILE A N 1
ATOM 668 C CA . ILE A 1 86 ? -15.653 2.200 16.393 1.00 96.31 86 ILE A CA 1
ATOM 669 C C . ILE A 1 86 ? -16.682 1.346 15.649 1.00 96.31 86 ILE A C 1
ATOM 671 O O . ILE A 1 86 ? -16.310 0.324 15.080 1.00 96.31 86 ILE A O 1
ATOM 675 N N . ALA A 1 87 ? -17.940 1.788 15.591 1.00 95.56 87 ALA A N 1
ATOM 676 C CA . ALA A 1 87 ? -19.019 1.066 14.920 1.00 95.56 87 ALA A CA 1
ATOM 677 C C . ALA A 1 87 ? -18.779 0.874 13.411 1.00 95.56 87 ALA A C 1
ATOM 679 O O . ALA A 1 87 ? -19.227 -0.120 12.842 1.00 95.56 87 ALA A O 1
ATOM 680 N N . HIS A 1 88 ? -18.058 1.798 12.771 1.00 95.06 88 HIS A N 1
ATOM 681 C CA . HIS A 1 88 ? -17.785 1.775 11.330 1.00 95.06 88 HIS A CA 1
ATOM 682 C C . HIS A 1 88 ? -16.360 1.326 10.973 1.00 95.06 88 HIS A C 1
ATOM 684 O O . HIS A 1 88 ? -15.976 1.366 9.801 1.00 95.06 88 HIS A O 1
ATOM 690 N N . THR A 1 89 ? -15.561 0.909 11.958 1.00 97.06 89 THR A N 1
ATOM 691 C CA . THR A 1 89 ? -14.187 0.458 11.727 1.00 97.06 89 THR A CA 1
ATOM 692 C C . THR A 1 89 ? -14.118 -1.050 11.534 1.00 97.06 89 THR A C 1
ATOM 694 O O . THR A 1 89 ? -14.603 -1.831 12.346 1.00 97.06 89 THR A O 1
ATOM 697 N N . ILE A 1 90 ? -13.434 -1.462 10.470 1.00 97.50 90 ILE A N 1
ATOM 698 C CA . ILE A 1 90 ? -13.173 -2.858 10.139 1.00 97.50 90 ILE A CA 1
ATOM 699 C C . ILE A 1 90 ? -11.757 -3.213 10.603 1.00 97.50 90 ILE A C 1
ATOM 701 O O . ILE A 1 90 ? -10.775 -2.609 10.169 1.00 97.50 90 ILE A O 1
ATOM 705 N N . ILE A 1 91 ? -11.631 -4.218 11.464 1.00 96.81 91 ILE A N 1
ATOM 706 C CA . ILE A 1 91 ? -10.332 -4.758 11.876 1.00 96.81 91 ILE A CA 1
ATOM 707 C C . ILE A 1 91 ? -10.282 -6.224 11.478 1.00 96.81 91 ILE A C 1
ATOM 709 O O . ILE A 1 91 ? -11.132 -7.008 11.894 1.00 96.81 91 ILE A O 1
ATOM 713 N N . LEU A 1 92 ? -9.292 -6.587 10.665 1.00 97.31 92 LEU A N 1
ATOM 714 C CA . LEU A 1 92 ? -9.130 -7.945 10.151 1.00 97.31 92 LEU A CA 1
ATOM 715 C C . LEU A 1 92 ? -7.775 -8.524 10.567 1.00 97.31 92 LEU A C 1
ATOM 717 O O . LEU A 1 92 ? -6.778 -7.794 10.598 1.00 97.31 92 LEU A O 1
ATOM 721 N N . PRO A 1 93 ? -7.702 -9.833 10.857 1.00 96.56 93 PRO A N 1
ATOM 722 C CA . PRO A 1 93 ? -6.428 -10.496 11.067 1.00 96.56 93 PRO A CA 1
ATOM 723 C C . PRO A 1 93 ? -5.639 -10.588 9.755 1.00 96.56 93 PRO A C 1
ATOM 725 O O . PRO A 1 93 ? -6.190 -10.595 8.653 1.00 96.56 93 PRO A O 1
ATOM 728 N N . MET A 1 94 ? -4.321 -10.674 9.880 1.00 95.56 94 MET A N 1
ATOM 729 C CA . MET A 1 94 ? -3.420 -10.907 8.760 1.00 95.56 94 MET A CA 1
ATOM 730 C C . MET A 1 94 ? -3.581 -12.327 8.204 1.00 95.56 94 MET A C 1
ATOM 732 O O . MET A 1 94 ? -3.381 -13.300 8.929 1.00 95.56 94 MET A O 1
ATOM 736 N N . ASP A 1 95 ? -3.835 -12.431 6.900 1.00 95.56 95 ASP A N 1
ATOM 737 C CA . ASP A 1 95 ? -3.777 -13.672 6.123 1.00 95.56 95 ASP A CA 1
ATOM 738 C C . ASP A 1 95 ? -2.609 -13.587 5.126 1.00 95.56 95 ASP A C 1
ATOM 740 O O . ASP A 1 95 ? -2.710 -12.994 4.048 1.00 95.56 95 ASP A O 1
ATOM 744 N N . TYR A 1 96 ? -1.451 -14.119 5.522 1.00 91.44 96 TYR A N 1
ATOM 745 C CA . TYR A 1 96 ? -0.224 -14.005 4.732 1.00 91.44 96 TYR A CA 1
ATOM 746 C C . TYR A 1 96 ? -0.333 -14.665 3.358 1.00 91.44 96 TYR A C 1
ATOM 748 O O . TYR A 1 96 ? 0.138 -14.079 2.382 1.00 91.44 96 TYR A O 1
ATOM 756 N N . ASP A 1 97 ? -0.971 -15.831 3.266 1.00 94.69 97 ASP A N 1
ATOM 757 C CA . ASP A 1 97 ? -1.073 -16.585 2.016 1.00 94.69 97 ASP A CA 1
ATOM 758 C C . ASP A 1 97 ? -1.971 -15.856 1.016 1.00 94.69 97 ASP A C 1
ATOM 760 O O . ASP A 1 97 ? -1.613 -15.707 -0.160 1.00 94.69 97 ASP A O 1
ATOM 764 N N . LYS A 1 98 ? -3.095 -15.308 1.495 1.00 94.38 98 LYS A N 1
ATOM 765 C CA . LYS A 1 98 ? -4.001 -14.478 0.696 1.00 94.38 98 LYS A CA 1
ATOM 766 C C . LYS A 1 98 ? -3.279 -13.276 0.093 1.00 94.38 98 LYS A C 1
ATOM 768 O O . LYS A 1 98 ? -3.302 -13.081 -1.127 1.00 94.38 98 LYS A O 1
ATOM 773 N N . TYR A 1 99 ? -2.623 -12.463 0.921 1.00 92.81 99 TYR A N 1
ATOM 774 C CA . TYR A 1 99 ? -1.975 -11.241 0.436 1.00 92.81 99 TYR A CA 1
ATOM 775 C C . TYR A 1 99 ? -0.748 -11.526 -0.424 1.00 92.81 99 TYR A C 1
ATOM 777 O O . TYR A 1 99 ? -0.508 -10.811 -1.397 1.00 92.81 99 TYR A O 1
ATOM 785 N N . PHE A 1 100 ? 0.011 -12.574 -0.103 1.00 93.00 100 PHE A N 1
ATOM 786 C CA . PHE A 1 100 ? 1.130 -13.008 -0.928 1.00 93.00 100 PHE A CA 1
ATOM 787 C C . PHE A 1 100 ? 0.657 -13.423 -2.324 1.00 93.00 100 PHE A C 1
ATOM 789 O O . PHE A 1 100 ? 1.207 -12.949 -3.318 1.00 93.00 100 PHE A O 1
ATOM 796 N N . THR A 1 101 ? -0.416 -14.214 -2.406 1.00 94.88 101 THR A N 1
ATOM 797 C CA . THR A 1 101 ? -1.007 -14.656 -3.677 1.00 94.88 101 THR A CA 1
ATOM 798 C C . THR A 1 101 ? -1.492 -13.471 -4.513 1.00 94.88 101 THR A C 1
ATOM 800 O O . THR A 1 101 ? -1.153 -13.364 -5.693 1.00 94.88 101 THR A O 1
ATOM 803 N N . LYS A 1 102 ? -2.220 -12.524 -3.905 1.00 93.56 102 LYS A N 1
ATOM 804 C CA . LYS A 1 102 ? -2.662 -11.295 -4.590 1.00 93.56 102 LYS A CA 1
ATOM 805 C C . LYS A 1 102 ? -1.493 -10.450 -5.089 1.00 93.56 102 LYS A C 1
ATOM 807 O O . LYS A 1 102 ? -1.525 -9.945 -6.210 1.00 93.56 102 LYS A O 1
ATOM 812 N N . HIS A 1 103 ? -0.455 -10.299 -4.268 1.00 94.06 103 HIS A N 1
ATOM 813 C CA . HIS A 1 103 ? 0.743 -9.555 -4.646 1.00 94.06 103 HIS A CA 1
ATOM 814 C C . HIS A 1 103 ? 1.440 -10.207 -5.840 1.00 94.06 103 HIS A C 1
ATOM 816 O O . HIS A 1 103 ? 1.745 -9.524 -6.813 1.00 94.06 103 HIS A O 1
ATOM 822 N N . GLN A 1 104 ? 1.626 -11.529 -5.821 1.00 95.44 104 GLN A N 1
ATOM 823 C CA . GLN A 1 104 ? 2.200 -12.262 -6.952 1.00 95.44 104 GLN A CA 1
ATOM 824 C C . GLN A 1 104 ? 1.363 -12.124 -8.229 1.00 95.44 104 GLN A C 1
ATOM 826 O O . GLN A 1 104 ? 1.936 -11.894 -9.294 1.00 95.44 104 GLN A O 1
ATOM 831 N N . ALA A 1 105 ? 0.033 -12.198 -8.127 1.00 95.69 105 ALA A N 1
ATOM 832 C CA . ALA A 1 105 ? -0.862 -11.995 -9.265 1.00 95.69 105 ALA A CA 1
ATOM 833 C C . ALA A 1 105 ? -0.700 -10.593 -9.876 1.00 95.69 105 ALA A C 1
ATOM 835 O O . ALA A 1 105 ? -0.558 -10.464 -11.090 1.00 95.69 105 ALA A O 1
ATOM 836 N N . LEU A 1 106 ? -0.620 -9.544 -9.048 1.00 95.81 106 LEU A N 1
ATOM 837 C CA . LEU A 1 106 ? -0.357 -8.185 -9.528 1.00 95.81 106 LEU A CA 1
ATOM 838 C C . LEU A 1 106 ? 1.004 -8.076 -10.233 1.00 95.81 106 LEU A C 1
ATOM 840 O O . LEU A 1 106 ? 1.096 -7.455 -11.290 1.00 95.81 106 LEU A O 1
ATOM 844 N N . LEU A 1 107 ? 2.065 -8.671 -9.675 1.00 96.69 107 LEU A N 1
ATOM 845 C CA . LEU A 1 107 ? 3.389 -8.659 -10.310 1.00 96.69 107 LEU A CA 1
ATOM 846 C C . LEU A 1 107 ? 3.386 -9.382 -11.661 1.00 96.69 107 LEU A C 1
ATOM 848 O O . LEU A 1 107 ? 4.056 -8.925 -12.586 1.00 96.69 107 LEU A O 1
ATOM 852 N N . HIS A 1 108 ? 2.635 -10.480 -11.773 1.00 97.56 108 HIS A N 1
ATOM 853 C CA . HIS A 1 108 ? 2.465 -11.210 -13.025 1.00 97.56 108 HIS A CA 1
ATOM 854 C C . HIS A 1 108 ? 1.781 -10.338 -14.081 1.00 97.56 108 HIS A C 1
ATOM 856 O O . HIS A 1 108 ? 2.351 -10.127 -15.146 1.00 97.56 108 HIS A O 1
ATOM 862 N N . LEU A 1 109 ? 0.644 -9.726 -13.738 1.00 97.38 109 LEU A N 1
ATOM 863 C CA . LEU A 1 109 ? -0.087 -8.810 -14.620 1.00 97.38 109 LEU A CA 1
ATOM 864 C C . LEU A 1 109 ? 0.768 -7.615 -15.073 1.00 97.38 109 LEU A C 1
ATOM 866 O O . LEU A 1 109 ? 0.707 -7.191 -16.223 1.00 97.38 109 LEU A O 1
ATOM 870 N N . LEU A 1 110 ? 1.602 -7.069 -14.183 1.00 96.94 110 LEU A N 1
ATOM 871 C CA . LEU A 1 110 ? 2.542 -6.003 -14.541 1.00 96.94 110 LEU A CA 1
ATOM 872 C C . LEU A 1 110 ? 3.596 -6.474 -15.556 1.00 96.94 110 LEU A C 1
ATOM 874 O O . LEU A 1 110 ? 4.006 -5.689 -16.410 1.00 96.94 110 LEU A O 1
ATOM 878 N N . ALA A 1 111 ? 4.037 -7.729 -15.466 1.00 97.12 111 ALA A N 1
ATOM 879 C CA . ALA A 1 111 ? 5.045 -8.306 -16.353 1.00 97.12 111 ALA A CA 1
ATOM 880 C C . ALA A 1 111 ? 4.502 -8.679 -17.743 1.00 97.12 111 ALA A C 1
ATOM 882 O O . ALA A 1 111 ? 5.290 -8.799 -18.675 1.00 97.12 111 ALA A O 1
ATOM 883 N N . GLU A 1 112 ? 3.186 -8.839 -17.902 1.00 96.56 112 GLU A N 1
ATOM 884 C CA . GLU A 1 112 ? 2.549 -9.147 -19.194 1.00 96.56 112 GLU A CA 1
ATOM 885 C C . GLU A 1 112 ? 2.571 -7.974 -20.183 1.00 96.56 112 GLU A C 1
ATOM 887 O O . GLU A 1 112 ? 2.372 -8.158 -21.385 1.00 96.56 112 GLU A O 1
ATOM 892 N N . SER A 1 113 ? 2.815 -6.755 -19.699 1.00 95.00 113 SER A N 1
ATOM 893 C CA . SER A 1 113 ? 2.906 -5.581 -20.558 1.00 95.00 113 SER A CA 1
ATOM 894 C C . SER A 1 113 ? 4.076 -5.715 -21.549 1.00 95.00 113 SER A C 1
ATOM 896 O O . SER A 1 113 ? 5.209 -5.942 -21.123 1.00 95.00 113 SER A O 1
ATOM 898 N N . PRO A 1 114 ? 3.866 -5.497 -22.864 1.00 94.75 114 PRO A N 1
ATOM 899 C CA . PRO A 1 114 ? 4.898 -5.722 -23.886 1.00 94.75 114 PRO A CA 1
ATOM 900 C C . PRO A 1 114 ? 6.103 -4.782 -23.753 1.00 94.75 114 PRO A C 1
ATOM 902 O O . PRO A 1 114 ? 7.169 -5.036 -24.313 1.00 94.75 114 PRO A O 1
ATOM 905 N N . ILE A 1 115 ? 5.931 -3.685 -23.018 1.00 95.88 115 ILE A N 1
ATOM 906 C CA . ILE A 1 115 ? 6.965 -2.678 -22.789 1.00 95.88 115 ILE A CA 1
ATOM 907 C C . ILE A 1 115 ? 7.758 -2.941 -21.501 1.00 95.88 115 ILE A C 1
ATOM 909 O O . ILE A 1 115 ? 8.686 -2.195 -21.188 1.00 95.88 115 ILE A O 1
ATOM 913 N N . VAL A 1 116 ? 7.387 -3.964 -20.724 1.00 97.75 116 VAL A N 1
ATOM 914 C CA . VAL A 1 116 ? 8.046 -4.347 -19.472 1.00 97.75 116 VAL A CA 1
ATOM 915 C C . VAL A 1 116 ? 9.075 -5.439 -19.748 1.00 97.75 116 VAL A C 1
ATOM 917 O O . VAL A 1 116 ? 8.757 -6.523 -20.215 1.00 97.75 116 VAL A O 1
ATOM 920 N N . GLU A 1 117 ? 10.337 -5.157 -19.432 1.00 97.62 117 GLU A N 1
ATOM 921 C CA . GLU A 1 117 ? 11.439 -6.119 -19.561 1.00 97.62 117 GLU A CA 1
ATOM 922 C C . GLU A 1 117 ? 11.574 -7.003 -18.322 1.00 97.62 117 GLU A C 1
ATOM 924 O O . GLU A 1 117 ? 11.984 -8.157 -18.417 1.00 97.62 117 GLU A O 1
ATOM 929 N N . SER A 1 118 ? 11.293 -6.455 -17.138 1.00 97.69 118 SER A N 1
ATOM 930 C CA . SER A 1 118 ? 11.281 -7.229 -15.896 1.00 97.69 118 SER A CA 1
ATOM 931 C C . SER A 1 118 ? 10.553 -6.505 -14.771 1.00 97.69 118 SER A C 1
ATOM 933 O O . SER A 1 118 ? 10.560 -5.273 -14.686 1.00 97.69 118 SER A O 1
ATOM 935 N N . VAL A 1 119 ? 9.983 -7.306 -13.873 1.00 98.12 119 VAL A N 1
ATOM 936 C CA . VAL A 1 119 ? 9.362 -6.881 -12.619 1.00 98.12 119 VAL A CA 1
ATOM 937 C C . VAL A 1 119 ? 10.086 -7.581 -11.473 1.00 98.12 119 VAL A C 1
ATOM 939 O O . VAL A 1 119 ? 10.257 -8.797 -11.484 1.00 98.12 119 VAL A O 1
ATOM 942 N N . GLN A 1 120 ? 10.515 -6.817 -10.472 1.00 97.06 120 GLN A N 1
ATOM 943 C CA . GLN A 1 120 ? 11.180 -7.331 -9.280 1.00 97.06 120 GLN A CA 1
ATOM 944 C C . GLN A 1 120 ? 10.489 -6.795 -8.027 1.00 97.06 120 GLN A C 1
ATOM 946 O O . GLN A 1 120 ? 10.479 -5.588 -7.785 1.00 97.06 120 GLN A O 1
ATOM 951 N N . SER A 1 121 ? 9.980 -7.690 -7.180 1.00 96.00 121 SER A N 1
ATOM 952 C CA . SER A 1 121 ? 9.579 -7.315 -5.822 1.00 96.00 121 SER A CA 1
ATOM 953 C C . SER A 1 121 ? 10.827 -7.054 -4.984 1.00 96.00 121 SER A C 1
ATOM 955 O O . SER A 1 121 ? 11.707 -7.906 -4.890 1.00 96.00 121 SER A O 1
ATOM 957 N N . LEU A 1 122 ? 10.906 -5.878 -4.371 1.00 95.69 122 LEU A N 1
ATOM 958 C CA . LEU A 1 122 ? 11.965 -5.520 -3.424 1.00 95.69 122 LEU A CA 1
ATOM 959 C C . LEU A 1 122 ? 11.497 -5.763 -1.990 1.00 95.69 122 LEU A C 1
ATOM 961 O O . LEU A 1 122 ? 12.244 -6.245 -1.147 1.00 95.69 122 LEU A O 1
ATOM 965 N N . THR A 1 123 ? 10.229 -5.445 -1.735 1.00 93.56 123 THR A N 1
ATOM 966 C CA . THR A 1 123 ? 9.479 -5.795 -0.525 1.00 93.56 123 THR A CA 1
ATOM 967 C C . THR A 1 123 ? 8.034 -6.108 -0.930 1.00 93.56 123 THR A C 1
ATOM 969 O O . THR A 1 123 ? 7.702 -6.016 -2.112 1.00 93.56 123 THR A O 1
ATOM 972 N N . TYR A 1 124 ? 7.151 -6.422 0.022 1.00 87.81 124 TYR A N 1
ATOM 973 C CA . TYR A 1 124 ? 5.710 -6.542 -0.258 1.00 87.81 124 TYR A CA 1
ATOM 974 C C . TYR A 1 124 ? 5.070 -5.209 -0.695 1.00 87.81 124 TYR A C 1
ATOM 976 O O . TYR A 1 124 ? 4.025 -5.199 -1.333 1.00 87.81 124 TYR A O 1
ATOM 984 N N . LYS A 1 125 ? 5.697 -4.071 -0.365 1.00 93.81 125 LYS A N 1
ATOM 985 C CA . LYS A 1 125 ? 5.197 -2.726 -0.686 1.00 93.81 125 LYS A CA 1
ATOM 986 C C . LYS A 1 125 ? 6.011 -2.004 -1.753 1.00 93.81 125 LYS A C 1
ATOM 988 O O . LYS A 1 125 ? 5.625 -0.915 -2.154 1.00 93.81 125 LYS A O 1
ATOM 993 N N . THR A 1 126 ? 7.145 -2.547 -2.188 1.00 96.62 126 THR A N 1
ATOM 994 C CA . THR A 1 126 ? 8.049 -1.858 -3.118 1.00 96.62 126 THR A CA 1
ATOM 995 C C . THR A 1 126 ? 8.419 -2.769 -4.271 1.00 96.62 126 THR A C 1
ATOM 997 O O . THR A 1 126 ? 8.923 -3.873 -4.060 1.00 96.62 126 THR A O 1
ATOM 1000 N N . VAL A 1 127 ? 8.213 -2.280 -5.490 1.00 97.81 127 VAL A N 1
ATOM 1001 C CA . VAL A 1 127 ? 8.455 -3.008 -6.737 1.00 97.81 127 VAL A CA 1
ATOM 1002 C C . VAL A 1 127 ? 9.359 -2.180 -7.636 1.00 97.81 127 VAL A C 1
ATOM 1004 O O . VAL A 1 127 ? 9.232 -0.959 -7.714 1.00 97.81 127 VAL A O 1
ATOM 1007 N N . LYS A 1 128 ? 10.276 -2.847 -8.326 1.00 98.31 128 LYS A N 1
ATOM 1008 C CA . LYS A 1 128 ? 11.092 -2.267 -9.384 1.00 98.31 128 LYS A CA 1
ATOM 1009 C C . LYS A 1 128 ? 10.652 -2.820 -10.731 1.00 98.31 128 LYS A C 1
ATOM 1011 O O . LYS A 1 128 ? 10.510 -4.031 -10.871 1.00 98.31 128 LYS A O 1
ATOM 1016 N N . ILE A 1 129 ? 10.483 -1.940 -11.712 1.00 98.44 129 ILE A N 1
ATOM 1017 C CA . ILE A 1 129 ? 10.138 -2.315 -13.084 1.00 98.44 129 ILE A CA 1
ATOM 1018 C C . ILE A 1 129 ? 11.145 -1.703 -14.054 1.00 98.44 129 ILE A C 1
ATOM 1020 O O . ILE A 1 129 ? 11.476 -0.516 -13.960 1.00 98.44 129 ILE A O 1
ATOM 1024 N N . TYR A 1 130 ? 11.622 -2.521 -14.987 1.00 98.12 130 TYR A N 1
ATOM 1025 C CA . TYR A 1 130 ? 12.408 -2.076 -16.132 1.00 98.12 130 TYR A CA 1
ATOM 1026 C C . TYR A 1 130 ? 11.531 -2.065 -17.373 1.00 98.12 130 TYR A C 1
ATOM 1028 O O . TYR A 1 130 ? 10.906 -3.071 -17.694 1.00 98.12 130 TYR A O 1
ATOM 1036 N N . PHE A 1 131 ? 11.518 -0.935 -18.068 1.00 98.25 131 PHE A N 1
ATOM 1037 C CA . PHE A 1 131 ? 10.783 -0.746 -19.309 1.00 98.25 131 PHE A CA 1
ATOM 1038 C C . PHE A 1 131 ? 11.747 -0.687 -20.493 1.00 98.25 131 PHE A C 1
ATOM 1040 O O . PHE A 1 131 ? 12.821 -0.082 -20.396 1.00 98.25 131 PHE A O 1
ATOM 1047 N N . SER A 1 132 ? 11.354 -1.276 -21.620 1.00 96.88 132 SER A N 1
ATOM 1048 C CA . SER A 1 132 ? 12.138 -1.303 -22.863 1.00 96.88 132 SER A CA 1
ATOM 1049 C C . SER A 1 132 ? 12.211 0.063 -23.551 1.00 96.88 132 SER A C 1
ATOM 1051 O O . SER A 1 132 ? 13.058 0.299 -24.417 1.00 96.88 132 SER A O 1
ATOM 1053 N N . GLU A 1 133 ? 11.386 1.005 -23.102 1.00 95.25 133 GLU A N 1
ATOM 1054 C CA . GLU A 1 133 ? 11.226 2.330 -23.679 1.00 95.25 133 GLU A CA 1
ATOM 1055 C C . GLU A 1 133 ? 11.140 3.439 -22.620 1.00 95.25 133 GLU A C 1
ATOM 1057 O O . GLU A 1 133 ? 11.204 3.202 -21.408 1.00 95.25 133 GLU A O 1
ATOM 1062 N N . ALA A 1 134 ? 11.111 4.687 -23.094 1.00 94.19 134 ALA A N 1
ATOM 1063 C CA . ALA A 1 134 ? 11.119 5.873 -22.253 1.00 94.19 134 ALA A CA 1
ATOM 1064 C C . ALA A 1 134 ? 9.684 6.268 -21.912 1.00 94.19 134 ALA A C 1
ATOM 1066 O O . ALA A 1 134 ? 8.923 6.677 -22.784 1.00 94.19 134 ALA A O 1
ATOM 1067 N N . LEU A 1 135 ? 9.337 6.197 -20.631 1.00 95.06 135 LEU A N 1
ATOM 1068 C CA . LEU A 1 135 ? 8.015 6.595 -20.156 1.00 95.06 135 LEU A CA 1
ATOM 1069 C C . LEU A 1 135 ? 7.930 8.105 -19.900 1.00 95.06 135 LEU A C 1
ATOM 1071 O O . LEU A 1 135 ? 8.823 8.696 -19.288 1.00 95.06 135 LEU A O 1
ATOM 1075 N N . ASN A 1 136 ? 6.818 8.699 -20.327 1.00 93.12 136 ASN A N 1
ATOM 1076 C CA . ASN A 1 136 ? 6.384 10.050 -19.953 1.00 93.12 136 ASN A CA 1
ATOM 1077 C C . ASN A 1 136 ? 5.367 9.993 -18.789 1.00 93.12 136 ASN A C 1
ATOM 1079 O O . ASN A 1 136 ? 5.010 8.903 -18.341 1.00 93.12 136 ASN A O 1
ATOM 1083 N N . ASP A 1 137 ? 4.892 11.148 -18.307 1.00 93.19 137 ASP A N 1
ATOM 1084 C CA . ASP A 1 137 ? 3.948 11.197 -17.175 1.00 93.19 137 ASP A CA 1
ATOM 1085 C C . ASP A 1 137 ? 2.633 10.453 -17.457 1.00 93.19 137 ASP A C 1
ATOM 1087 O O . ASP A 1 137 ? 2.114 9.779 -16.572 1.00 93.19 137 ASP A O 1
ATOM 1091 N N . GLU A 1 138 ? 2.129 10.497 -18.694 1.00 95.50 138 GLU A N 1
ATOM 1092 C CA . GLU A 1 138 ? 0.879 9.823 -19.062 1.00 95.50 138 GLU A CA 1
ATOM 1093 C C . GLU A 1 138 ? 0.991 8.300 -18.929 1.00 95.50 138 GLU A C 1
ATOM 1095 O O . GLU A 1 138 ? 0.118 7.674 -18.332 1.00 95.50 138 GLU A O 1
ATOM 1100 N N . HIS A 1 139 ? 2.097 7.701 -19.381 1.00 95.94 139 HIS A N 1
ATOM 1101 C CA . HIS A 1 139 ? 2.343 6.270 -19.174 1.00 95.94 139 HIS A CA 1
ATOM 1102 C C . HIS A 1 139 ? 2.382 5.908 -17.682 1.00 95.94 139 HIS A C 1
ATOM 1104 O O . HIS A 1 139 ? 1.867 4.870 -17.270 1.00 95.94 139 HIS A O 1
ATOM 1110 N N . ILE A 1 140 ? 2.972 6.767 -16.845 1.00 96.56 140 ILE A N 1
ATOM 1111 C CA . ILE A 1 140 ? 3.053 6.520 -15.400 1.00 96.56 140 ILE A CA 1
ATOM 1112 C C . ILE A 1 140 ? 1.679 6.689 -14.743 1.00 96.56 140 ILE A C 1
ATOM 1114 O O . ILE A 1 140 ? 1.317 5.906 -13.866 1.00 96.56 140 ILE A O 1
ATOM 1118 N N . ARG A 1 141 ? 0.884 7.669 -15.179 1.00 97.00 141 ARG A N 1
ATOM 1119 C CA . ARG A 1 141 ? -0.502 7.849 -14.737 1.00 97.00 1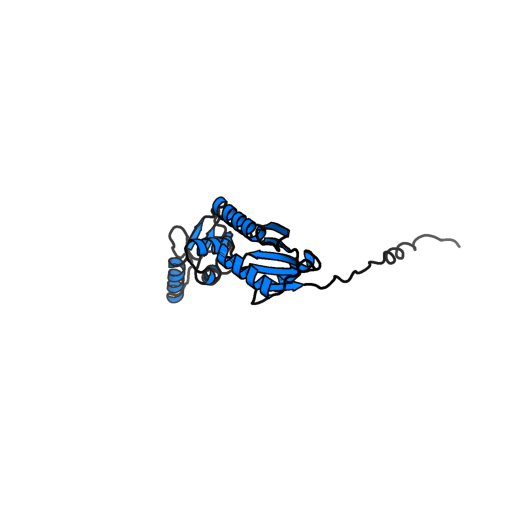41 ARG A CA 1
ATOM 1120 C C . ARG A 1 141 ? -1.351 6.624 -15.081 1.00 97.00 141 ARG A C 1
ATOM 1122 O O . ARG A 1 141 ? -2.105 6.152 -14.233 1.00 97.00 141 ARG A O 1
ATOM 1129 N N . GLN A 1 142 ? -1.195 6.080 -16.287 1.00 96.88 142 GLN A N 1
ATOM 1130 C CA . GLN A 1 142 ? -1.862 4.847 -16.711 1.00 96.88 142 GLN A CA 1
ATOM 1131 C C . GLN A 1 142 ? -1.423 3.646 -15.871 1.00 96.88 142 GLN A C 1
ATOM 1133 O O . GLN A 1 142 ? -2.271 2.874 -15.434 1.00 96.88 142 GLN A O 1
ATOM 1138 N N . LEU A 1 143 ? -0.130 3.531 -15.558 1.00 97.19 143 LEU A N 1
ATOM 1139 C CA . LEU A 1 143 ? 0.391 2.494 -14.668 1.00 97.19 143 LEU A CA 1
ATOM 1140 C C . LEU A 1 143 ? -0.202 2.585 -13.251 1.00 97.19 143 LEU A C 1
ATOM 1142 O O . LEU A 1 143 ? -0.610 1.566 -12.697 1.00 97.19 143 LEU A O 1
ATOM 1146 N N . GLN A 1 144 ? -0.312 3.788 -12.672 1.00 96.88 144 GLN A N 1
ATOM 1147 C CA . GLN A 1 144 ? -1.005 3.979 -11.389 1.00 96.88 144 GLN A CA 1
ATOM 1148 C C . GLN A 1 144 ? -2.479 3.561 -11.479 1.00 96.88 144 GLN A C 1
ATOM 1150 O O . GLN A 1 144 ? -2.979 2.877 -10.589 1.00 96.88 144 GLN A O 1
ATOM 1155 N N . GLY A 1 145 ? -3.171 3.960 -12.552 1.00 96.81 145 GLY A N 1
ATOM 1156 C CA . GLY A 1 145 ? -4.565 3.586 -12.793 1.00 96.81 145 GLY A CA 1
ATOM 1157 C C . GLY A 1 145 ? -4.747 2.075 -12.929 1.00 96.81 145 GLY A C 1
ATOM 1158 O O . GLY A 1 145 ? -5.683 1.517 -12.361 1.00 96.81 145 GLY A O 1
ATOM 1159 N N . PHE A 1 146 ? -3.816 1.403 -13.604 1.00 97.06 146 PHE A N 1
ATOM 1160 C CA . PHE A 1 146 ? -3.792 -0.047 -13.726 1.00 97.06 146 PHE A CA 1
ATOM 1161 C C . PHE A 1 146 ? -3.654 -0.718 -12.356 1.00 97.06 146 PHE A C 1
ATOM 1163 O O . PHE A 1 146 ? -4.518 -1.512 -11.992 1.00 97.06 146 PHE A O 1
ATOM 1170 N N . ILE A 1 147 ? -2.648 -0.340 -11.558 1.00 96.31 147 ILE A N 1
ATOM 1171 C CA . ILE A 1 147 ? -2.434 -0.884 -10.203 1.00 96.31 147 ILE A CA 1
ATOM 1172 C C . ILE A 1 147 ? -3.676 -0.679 -9.324 1.00 96.31 147 ILE A C 1
ATOM 1174 O O . ILE A 1 147 ? -4.116 -1.610 -8.649 1.00 96.31 147 ILE A O 1
ATOM 1178 N N . LEU A 1 148 ? -4.278 0.512 -9.376 1.00 94.69 148 LEU A N 1
ATOM 1179 C CA . LEU A 1 148 ? -5.506 0.813 -8.645 1.00 94.69 148 LEU A CA 1
ATOM 1180 C C . LEU A 1 148 ? -6.675 -0.063 -9.112 1.00 94.69 148 LEU A C 1
ATOM 1182 O O . LEU A 1 148 ? -7.406 -0.587 -8.282 1.00 94.69 148 LEU A O 1
ATOM 1186 N N . SER A 1 149 ? -6.848 -0.247 -10.421 1.00 93.69 149 SER A N 1
ATOM 1187 C CA . SER A 1 149 ? -7.942 -1.059 -10.967 1.00 93.69 149 SER A CA 1
ATOM 1188 C C . SER A 1 149 ? -7.805 -2.545 -10.633 1.00 93.69 149 SER A C 1
ATOM 1190 O O . SER A 1 149 ? -8.801 -3.193 -10.328 1.00 93.69 149 SER A O 1
ATOM 1192 N N . GLN A 1 150 ? -6.579 -3.074 -10.669 1.00 93.12 150 GLN A N 1
ATOM 1193 C CA . GLN A 1 150 ? -6.317 -4.498 -10.478 1.00 93.12 150 GLN A CA 1
ATOM 1194 C C . GLN A 1 150 ? -6.266 -4.880 -9.002 1.00 93.12 150 GLN A C 1
ATOM 1196 O O . GLN A 1 150 ? -6.772 -5.935 -8.639 1.00 93.12 150 GLN A O 1
ATOM 1201 N N . ALA A 1 151 ? -5.703 -4.023 -8.145 1.00 91.62 151 ALA A N 1
ATOM 1202 C CA . ALA A 1 151 ? -5.434 -4.362 -6.747 1.00 91.62 151 ALA A CA 1
ATOM 1203 C C . ALA A 1 151 ? -6.048 -3.399 -5.715 1.00 91.62 151 ALA A C 1
ATOM 1205 O O . ALA A 1 151 ? -5.837 -3.576 -4.517 1.00 91.62 151 ALA A O 1
ATOM 1206 N N . GLY A 1 152 ? -6.756 -2.346 -6.141 1.00 92.00 152 GLY A N 1
ATOM 1207 C CA . GLY A 1 152 ? -7.301 -1.320 -5.239 1.00 92.00 152 GLY A CA 1
ATOM 1208 C C . GLY A 1 152 ? -6.236 -0.444 -4.576 1.00 92.00 152 GLY A C 1
ATOM 1209 O O . GLY A 1 152 ? -6.537 0.339 -3.675 1.00 92.00 152 GLY A O 1
ATOM 1210 N N . ILE A 1 153 ? -4.980 -0.572 -5.007 1.00 94.31 153 ILE A N 1
ATOM 1211 C CA . ILE A 1 153 ? -3.814 0.026 -4.362 1.00 94.31 153 ILE A CA 1
ATOM 1212 C C . ILE A 1 153 ? -3.472 1.356 -5.025 1.00 94.31 153 ILE A C 1
ATOM 1214 O O . ILE A 1 153 ? -3.239 1.439 -6.229 1.00 94.31 153 ILE A O 1
ATOM 1218 N N . TYR A 1 154 ? -3.342 2.402 -4.214 1.00 94.69 154 TYR A N 1
ATOM 1219 C CA . TYR A 1 154 ? -2.681 3.630 -4.648 1.00 94.69 154 TYR A CA 1
ATOM 1220 C C . TYR A 1 154 ? -1.161 3.459 -4.601 1.00 94.69 154 TYR A C 1
ATOM 1222 O O . TYR A 1 154 ? -0.633 2.798 -3.709 1.00 94.69 154 TYR A O 1
ATOM 1230 N N . SER A 1 155 ? -0.435 4.113 -5.505 1.00 96.69 155 SER 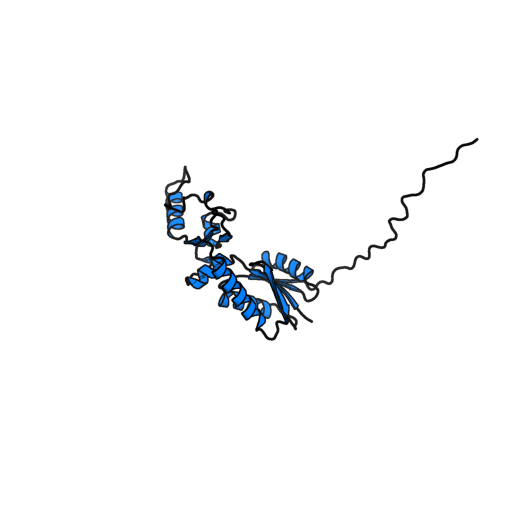A N 1
ATOM 1231 C CA . SER A 1 155 ? 1.020 3.962 -5.587 1.00 96.69 155 SER A CA 1
ATOM 1232 C C . SER A 1 155 ? 1.754 5.280 -5.798 1.00 96.69 155 SER A C 1
ATOM 1234 O O . SER A 1 155 ? 1.298 6.128 -6.566 1.00 96.69 155 SER A O 1
ATOM 1236 N N . TYR A 1 156 ? 2.927 5.410 -5.184 1.00 98.25 156 TYR A N 1
ATOM 1237 C CA . TYR A 1 156 ? 3.927 6.413 -5.542 1.00 98.25 156 TYR A CA 1
ATOM 1238 C C . TYR A 1 156 ? 4.884 5.834 -6.579 1.00 98.25 156 TYR A C 1
ATOM 1240 O O . TYR A 1 156 ? 5.320 4.694 -6.424 1.00 98.25 156 TYR A O 1
ATOM 1248 N N . ILE A 1 157 ? 5.219 6.595 -7.624 1.00 98.44 157 ILE A N 1
ATOM 1249 C CA . ILE A 1 157 ? 6.102 6.122 -8.695 1.00 98.44 157 ILE A CA 1
ATOM 1250 C C . ILE A 1 157 ? 7.226 7.123 -8.952 1.00 98.44 157 ILE A C 1
ATOM 1252 O O . ILE A 1 157 ? 7.002 8.242 -9.410 1.00 98.44 157 ILE A O 1
ATOM 1256 N N . GLY A 1 158 ? 8.456 6.687 -8.694 1.00 98.19 158 GLY A N 1
ATOM 1257 C CA . GLY A 1 158 ? 9.671 7.392 -9.078 1.00 98.19 158 GLY A CA 1
ATOM 1258 C C . GLY A 1 158 ? 10.302 6.750 -10.300 1.00 98.19 158 GLY A C 1
ATOM 1259 O O . GLY A 1 158 ? 10.489 5.533 -10.324 1.00 98.19 158 GLY A O 1
ATOM 1260 N N . THR A 1 159 ? 10.669 7.541 -11.308 1.00 98.06 159 THR A N 1
ATOM 1261 C CA . THR A 1 159 ? 11.296 7.000 -12.523 1.00 98.06 159 THR A CA 1
ATOM 1262 C C . THR A 1 159 ? 12.607 7.672 -12.905 1.00 98.06 159 THR A C 1
ATOM 1264 O O . THR A 1 159 ? 12.885 8.822 -12.558 1.00 98.06 159 THR A O 1
ATOM 1267 N N . SER A 1 160 ? 13.442 6.935 -13.637 1.00 97.12 160 SER A N 1
ATOM 1268 C CA . SER A 1 160 ? 14.679 7.453 -14.217 1.00 97.12 160 SER A CA 1
ATOM 1269 C C . SER A 1 160 ? 15.104 6.678 -15.460 1.00 97.12 160 SER A C 1
ATOM 1271 O O . SER A 1 160 ? 15.049 5.449 -15.494 1.00 97.12 160 SER A O 1
ATOM 1273 N N . THR A 1 161 ? 15.637 7.384 -16.454 1.00 96.12 161 THR A N 1
ATOM 1274 C CA . THR A 1 161 ? 16.352 6.777 -17.587 1.00 96.12 161 THR A CA 1
ATOM 1275 C C . THR A 1 161 ? 17.845 6.567 -17.312 1.00 96.12 161 THR A C 1
ATOM 1277 O O . THR A 1 161 ? 18.532 5.898 -18.087 1.00 96.12 161 THR A O 1
ATOM 1280 N N . VAL A 1 162 ? 18.355 7.077 -16.184 1.00 93.69 162 VAL A N 1
ATOM 1281 C CA . VAL A 1 162 ? 19.785 7.083 -15.839 1.00 93.69 162 VAL A CA 1
ATOM 1282 C C . VAL A 1 162 ? 20.172 5.887 -14.972 1.00 93.69 162 VAL A C 1
ATOM 1284 O O . VAL A 1 162 ? 21.049 5.118 -15.355 1.00 93.69 162 VAL A O 1
ATOM 1287 N N . SER A 1 163 ? 19.551 5.723 -13.799 1.00 94.00 163 SER A N 1
ATOM 1288 C CA . SER A 1 163 ? 19.928 4.676 -12.836 1.00 94.00 163 SER A CA 1
ATOM 1289 C C . SER A 1 163 ? 18.802 4.330 -11.858 1.00 94.00 163 SER A C 1
ATOM 1291 O O . SER A 1 163 ? 17.901 5.139 -11.636 1.00 94.00 163 SER A O 1
ATOM 1293 N N . ASP A 1 164 ? 18.886 3.156 -11.221 1.00 94.94 164 ASP A N 1
ATOM 1294 C CA . ASP A 1 164 ? 17.990 2.762 -10.122 1.00 94.94 164 ASP A CA 1
ATOM 1295 C C . ASP A 1 164 ? 18.041 3.788 -8.976 1.00 94.94 164 ASP A C 1
ATOM 1297 O O . ASP A 1 164 ? 17.007 4.176 -8.442 1.00 94.94 164 ASP A O 1
ATOM 1301 N N . ARG A 1 165 ? 19.238 4.287 -8.631 1.00 94.94 165 ARG A N 1
ATOM 1302 C CA . ARG A 1 165 ? 19.431 5.279 -7.558 1.00 94.94 165 ARG A CA 1
ATOM 1303 C C . ARG A 1 165 ? 18.636 6.557 -7.817 1.00 94.94 165 ARG A C 1
ATOM 1305 O O . ARG A 1 165 ? 18.011 7.090 -6.905 1.00 94.94 165 ARG A O 1
ATOM 1312 N N . ASN A 1 166 ? 18.652 7.041 -9.053 1.00 95.81 166 ASN A N 1
ATOM 1313 C CA . ASN A 1 166 ? 17.873 8.211 -9.431 1.00 95.81 166 ASN A CA 1
ATOM 1314 C C . ASN A 1 166 ? 16.368 7.935 -9.353 1.00 95.81 166 ASN A C 1
ATOM 1316 O O . ASN A 1 166 ? 15.628 8.807 -8.912 1.00 95.81 166 ASN A O 1
ATOM 1320 N N . ALA A 1 167 ? 15.918 6.742 -9.755 1.00 97.19 167 ALA A N 1
ATOM 1321 C CA . ALA A 1 167 ? 14.513 6.358 -9.653 1.00 97.19 167 ALA A CA 1
ATOM 1322 C C . ALA A 1 167 ? 14.050 6.275 -8.184 1.00 97.19 167 ALA A C 1
ATOM 1324 O O . ALA A 1 167 ? 12.968 6.757 -7.868 1.00 97.19 167 ALA A O 1
ATOM 1325 N N . TYR A 1 168 ? 14.892 5.781 -7.269 1.00 97.06 168 TYR A N 1
ATOM 1326 C CA . TYR A 1 168 ? 14.635 5.855 -5.824 1.00 97.06 168 TYR A CA 1
ATOM 1327 C C . TYR A 1 168 ? 14.548 7.294 -5.314 1.00 97.06 168 TYR A C 1
ATOM 1329 O O . TYR A 1 168 ? 13.643 7.624 -4.559 1.00 97.06 168 TYR A O 1
ATOM 1337 N N . GLN A 1 169 ? 15.456 8.176 -5.737 1.00 96.81 169 GLN A N 1
ATOM 1338 C CA . GLN A 1 169 ? 15.374 9.584 -5.348 1.00 96.81 169 GLN A CA 1
ATOM 1339 C C . GLN A 1 169 ? 14.095 10.243 -5.884 1.00 96.81 169 GLN A C 1
ATOM 1341 O O . GLN A 1 169 ? 13.443 10.995 -5.166 1.00 96.81 169 GLN A O 1
ATOM 1346 N N . ALA A 1 170 ? 13.714 9.929 -7.124 1.00 97.19 170 ALA A N 1
ATOM 1347 C CA . ALA A 1 170 ? 12.450 10.375 -7.690 1.00 97.19 170 ALA A CA 1
ATOM 1348 C C . ALA A 1 170 ? 11.257 9.831 -6.891 1.00 97.19 170 ALA A C 1
ATOM 1350 O O . ALA A 1 170 ? 10.293 10.554 -6.696 1.00 97.19 170 ALA A O 1
ATOM 1351 N N . LEU A 1 171 ? 11.314 8.600 -6.376 1.00 98.12 171 LEU A N 1
ATOM 1352 C CA . LEU A 1 171 ? 10.240 8.049 -5.546 1.00 98.12 171 LEU A CA 1
ATOM 1353 C C . LEU A 1 171 ? 10.045 8.873 -4.266 1.00 98.12 171 LEU A C 1
ATOM 1355 O O . LEU A 1 171 ? 8.909 9.151 -3.889 1.00 98.12 171 LEU A O 1
ATOM 1359 N N . GLU A 1 172 ? 11.128 9.312 -3.625 1.00 97.31 172 GLU A N 1
ATOM 1360 C CA . GLU A 1 172 ? 11.033 10.176 -2.443 1.00 97.31 172 GLU A CA 1
ATOM 1361 C C . GLU A 1 172 ? 10.399 11.534 -2.770 1.00 97.31 172 GLU A C 1
ATOM 1363 O O . GLU A 1 172 ? 9.611 12.052 -1.984 1.00 97.31 172 GLU A O 1
ATOM 1368 N N . TRP A 1 173 ? 10.655 12.086 -3.958 1.00 96.88 173 TRP A N 1
ATOM 1369 C CA . TRP A 1 173 ? 9.951 13.284 -4.429 1.00 96.88 173 TRP A CA 1
ATOM 1370 C C . TRP A 1 173 ? 8.482 13.005 -4.746 1.00 96.88 173 TRP A C 1
ATOM 1372 O O . TRP A 1 173 ? 7.619 13.804 -4.396 1.00 96.88 173 TRP A O 1
ATOM 1382 N N . ALA A 1 174 ? 8.182 11.850 -5.341 1.00 97.00 174 ALA A N 1
ATOM 1383 C CA . ALA A 1 174 ? 6.823 11.431 -5.653 1.00 97.00 174 ALA A CA 1
ATOM 1384 C C . ALA A 1 174 ? 5.952 11.323 -4.390 1.00 97.00 174 ALA A C 1
ATOM 1386 O O . ALA A 1 174 ? 4.775 11.653 -4.439 1.00 97.00 174 ALA A O 1
ATOM 1387 N N . LYS A 1 175 ? 6.517 10.929 -3.242 1.00 95.06 175 LYS A N 1
ATOM 1388 C CA . LY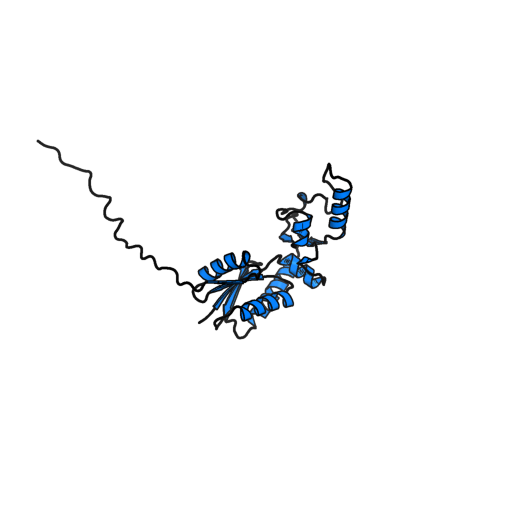S A 1 175 ? 5.802 10.888 -1.950 1.00 95.06 175 LYS A CA 1
ATOM 1389 C C . LYS A 1 175 ? 5.358 12.265 -1.445 1.00 95.06 175 LYS A C 1
ATOM 1391 O O . LYS A 1 175 ? 4.431 12.337 -0.641 1.00 95.06 175 LYS A O 1
ATOM 1396 N N . LEU A 1 176 ? 6.026 13.330 -1.889 1.00 94.19 176 LEU A N 1
ATOM 1397 C CA . LEU A 1 176 ? 5.713 14.721 -1.547 1.00 94.19 176 LEU A CA 1
ATOM 1398 C C . LEU A 1 176 ? 4.813 15.392 -2.594 1.00 94.19 176 LEU A C 1
ATOM 1400 O O . LEU A 1 176 ? 4.256 16.456 -2.331 1.00 94.19 176 LEU A O 1
ATOM 1404 N N . ASP A 1 177 ? 4.673 14.782 -3.771 1.00 91.88 177 ASP A N 1
ATOM 1405 C CA . ASP A 1 177 ? 3.870 15.295 -4.873 1.00 91.88 177 ASP A CA 1
ATOM 1406 C C . ASP A 1 177 ? 2.401 14.859 -4.756 1.00 91.88 177 ASP A C 1
ATOM 1408 O O . ASP A 1 177 ? 2.091 13.714 -4.417 1.00 91.88 177 ASP A O 1
ATOM 1412 N N . ILE A 1 178 ? 1.473 15.761 -5.091 1.00 89.69 178 ILE A N 1
ATOM 1413 C CA . ILE A 1 178 ? 0.029 15.498 -5.001 1.00 89.69 178 ILE A CA 1
ATOM 1414 C C . ILE A 1 178 ? -0.435 14.367 -5.931 1.00 89.69 178 ILE A C 1
ATOM 1416 O O . ILE A 1 178 ? -1.380 13.644 -5.609 1.00 89.69 178 ILE A O 1
ATOM 1420 N N . ASN A 1 179 ? 0.240 14.184 -7.065 1.00 91.12 179 ASN A N 1
ATOM 1421 C CA . ASN A 1 179 ? -0.065 13.150 -8.049 1.00 91.12 179 ASN A CA 1
ATOM 1422 C C . ASN A 1 179 ? 0.655 11.831 -7.749 1.00 91.12 179 ASN A C 1
ATOM 1424 O O . ASN A 1 179 ? 0.345 10.796 -8.348 1.00 91.12 179 ASN A O 1
ATOM 1428 N N . GLY A 1 180 ? 1.618 11.846 -6.827 1.00 92.38 180 GLY A N 1
ATOM 1429 C CA . GLY A 1 180 ? 2.367 10.662 -6.455 1.00 92.38 180 GLY A CA 1
ATOM 1430 C C . GLY A 1 180 ? 3.344 10.181 -7.528 1.00 92.38 180 GLY A C 1
ATOM 1431 O O . GLY A 1 180 ? 3.627 8.984 -7.583 1.00 92.38 180 GLY A O 1
ATOM 1432 N N . ARG A 1 181 ? 3.829 11.063 -8.411 1.00 95.56 181 ARG A N 1
ATOM 1433 C CA . ARG A 1 181 ? 4.737 10.715 -9.517 1.00 95.56 181 ARG A CA 1
ATOM 1434 C C . ARG A 1 181 ? 5.882 11.713 -9.623 1.00 95.56 181 ARG A C 1
ATOM 1436 O O . ARG A 1 181 ? 5.668 12.908 -9.462 1.00 95.56 181 ARG A O 1
ATOM 1443 N N . ALA A 1 182 ? 7.088 11.237 -9.929 1.00 93.50 182 ALA A N 1
ATOM 1444 C CA . ALA A 1 182 ? 8.220 12.109 -1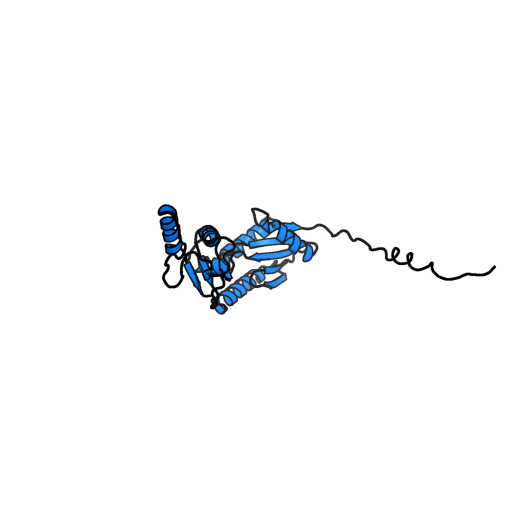0.236 1.00 93.50 182 ALA A CA 1
ATOM 1445 C C . ALA A 1 182 ? 9.280 11.424 -11.115 1.00 93.50 182 ALA A C 1
ATOM 1447 O O . ALA A 1 182 ? 9.346 10.195 -11.234 1.00 93.50 182 ALA A O 1
ATOM 1448 N N . HIS A 1 183 ? 10.155 12.242 -11.705 1.00 93.94 183 HIS A N 1
ATOM 1449 C CA . HIS A 1 183 ? 11.216 11.812 -12.614 1.00 93.94 183 HIS A CA 1
ATOM 1450 C C . HIS A 1 183 ? 12.572 12.399 -12.213 1.00 93.94 183 HIS A C 1
ATOM 1452 O O . HIS A 1 183 ? 12.670 13.580 -11.883 1.00 93.94 183 HIS A O 1
ATOM 1458 N N . ASN A 1 184 ? 13.646 11.613 -12.323 1.00 92.81 184 ASN A N 1
ATOM 1459 C CA . ASN A 1 184 ? 15.008 12.110 -12.135 1.00 92.81 184 ASN A CA 1
ATOM 1460 C C . ASN A 1 184 ? 15.964 11.593 -13.216 1.00 92.81 184 ASN A C 1
ATOM 1462 O O . ASN A 1 184 ? 16.564 10.522 -13.097 1.00 92.81 184 ASN A O 1
ATOM 1466 N N . ASN A 1 185 ? 16.166 12.398 -14.256 1.00 89.62 185 ASN A N 1
ATOM 1467 C CA . ASN A 1 185 ? 17.054 12.07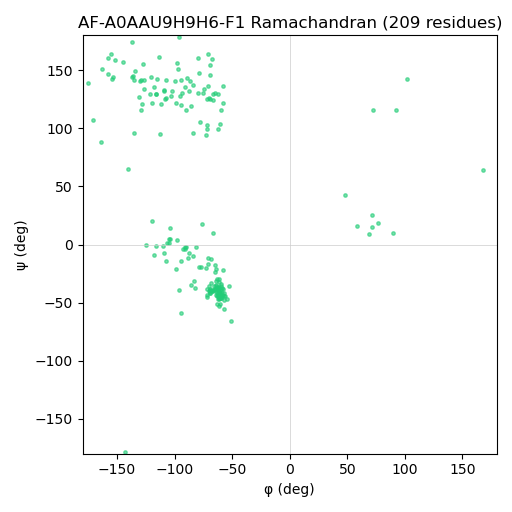0 -15.375 1.00 89.62 185 ASN A CA 1
ATOM 1468 C C . ASN A 1 185 ? 18.392 12.825 -15.325 1.00 89.62 185 ASN A C 1
ATOM 1470 O O . ASN A 1 185 ? 19.134 12.838 -16.308 1.00 89.62 185 ASN A O 1
ATOM 1474 N N . HIS A 1 186 ? 18.727 13.440 -14.187 1.00 83.25 186 HIS A N 1
ATOM 1475 C CA . HIS A 1 186 ? 20.002 14.130 -14.024 1.00 83.25 186 HIS A CA 1
ATOM 1476 C C . HIS A 1 186 ? 21.147 13.117 -13.975 1.00 83.25 186 HIS A C 1
ATOM 1478 O O . HIS A 1 186 ? 21.145 12.191 -13.160 1.00 83.25 186 HIS A O 1
ATOM 1484 N N . LYS A 1 187 ? 22.159 13.289 -14.830 1.00 72.50 187 LYS A N 1
ATOM 1485 C CA . LYS A 1 187 ? 23.402 12.522 -14.698 1.00 72.50 187 LYS A CA 1
ATOM 1486 C C . LYS A 1 187 ? 24.098 12.971 -13.404 1.00 72.50 187 LYS A C 1
ATOM 1488 O O . LYS A 1 187 ? 24.247 14.178 -13.217 1.00 72.50 187 LYS A O 1
ATOM 1493 N N . PRO A 1 188 ? 24.510 12.054 -12.508 1.00 62.09 188 PRO A N 1
ATOM 1494 C CA . PRO A 1 188 ? 25.263 12.452 -11.329 1.00 62.09 188 PRO A CA 1
ATOM 1495 C C . PRO A 1 188 ? 26.532 13.192 -11.763 1.00 62.09 188 PRO A C 1
ATOM 1497 O O . PRO A 1 188 ? 27.215 12.747 -12.688 1.00 62.09 188 PRO A O 1
ATOM 1500 N N . ALA A 1 189 ? 26.864 14.297 -11.093 1.00 57.75 189 ALA A N 1
ATOM 1501 C CA . ALA A 1 189 ? 28.172 14.917 -11.249 1.00 57.75 189 ALA A CA 1
ATOM 1502 C C . ALA A 1 189 ? 29.234 13.889 -10.832 1.00 57.75 189 ALA A C 1
ATOM 1504 O O . ALA A 1 189 ? 29.268 13.451 -9.678 1.00 57.75 189 ALA A O 1
ATOM 1505 N N . ILE A 1 190 ? 30.072 13.459 -11.776 1.00 56.62 190 ILE A N 1
ATOM 1506 C CA . ILE A 1 190 ? 31.223 12.612 -11.472 1.00 56.62 190 ILE A CA 1
ATOM 1507 C C . I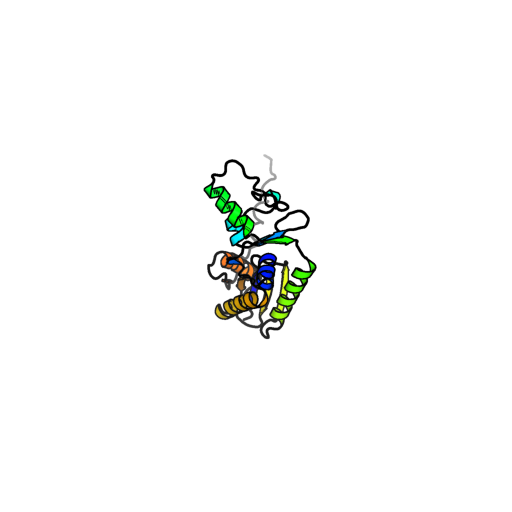LE A 1 190 ? 32.242 13.514 -10.779 1.00 56.62 190 ILE A C 1
ATOM 1509 O O . ILE A 1 190 ? 33.032 14.196 -11.426 1.00 56.62 190 ILE A O 1
ATOM 1513 N N . PHE A 1 191 ? 32.223 13.540 -9.449 1.00 49.53 191 PHE A N 1
ATOM 1514 C CA . PHE A 1 191 ? 33.346 14.080 -8.698 1.00 49.53 191 PHE A CA 1
ATOM 1515 C C . PHE A 1 191 ? 34.494 13.079 -8.808 1.00 49.53 191 PHE A C 1
ATOM 1517 O O . PHE A 1 191 ? 34.533 12.072 -8.099 1.00 49.53 191 PHE A O 1
ATOM 1524 N N . HIS A 1 192 ? 35.442 13.347 -9.706 1.00 45.25 192 HIS A N 1
ATOM 1525 C CA . HIS A 1 192 ? 36.753 12.723 -9.622 1.00 45.25 192 HIS A CA 1
ATOM 1526 C C . HIS A 1 192 ? 37.370 13.147 -8.285 1.00 45.25 192 HIS A C 1
ATOM 1528 O O . HIS A 1 192 ? 37.838 14.274 -8.143 1.00 45.25 192 HIS A O 1
ATOM 1534 N N . ARG A 1 193 ? 37.387 12.255 -7.286 1.00 45.91 193 ARG A N 1
ATOM 1535 C CA . ARG A 1 193 ? 38.362 12.387 -6.199 1.00 45.91 193 ARG A CA 1
ATOM 1536 C C . ARG A 1 193 ? 39.733 12.243 -6.850 1.00 45.91 193 ARG A C 1
ATOM 1538 O O . ARG A 1 193 ? 40.159 11.125 -7.139 1.00 45.91 193 ARG A O 1
ATOM 1545 N N . SER A 1 194 ? 40.410 13.356 -7.117 1.00 43.41 194 SER A N 1
ATOM 1546 C CA . SER A 1 194 ? 41.836 13.304 -7.402 1.00 43.41 194 SER A CA 1
ATOM 1547 C C . SER A 1 194 ? 42.508 12.662 -6.185 1.00 43.41 194 SER A C 1
ATOM 1549 O O . SER A 1 194 ? 42.376 13.117 -5.050 1.00 43.41 194 SER A O 1
ATOM 1551 N N . LYS A 1 195 ? 43.214 11.551 -6.399 1.00 47.47 195 LYS A N 1
ATOM 1552 C CA . LYS A 1 195 ? 44.021 10.876 -5.368 1.00 47.47 195 LYS A CA 1
ATOM 1553 C C . LYS A 1 195 ? 45.231 11.718 -4.908 1.00 47.47 195 LYS A C 1
ATOM 1555 O O . LYS A 1 195 ? 46.082 11.205 -4.196 1.00 47.47 195 LYS A O 1
ATOM 1560 N N . SER A 1 196 ? 45.334 12.991 -5.294 1.00 45.50 196 SER A N 1
ATOM 1561 C CA . SER A 1 196 ? 46.541 13.807 -5.131 1.00 45.50 196 SER A CA 1
ATOM 1562 C C . SER A 1 196 ? 46.632 14.604 -3.824 1.00 45.50 196 SER A C 1
ATOM 1564 O O . SER A 1 196 ? 47.659 15.225 -3.591 1.00 45.50 196 SER A O 1
ATOM 1566 N N . LEU A 1 197 ? 45.617 14.591 -2.950 1.00 45.22 197 LEU A N 1
ATOM 1567 C CA . LEU A 1 197 ? 45.603 15.441 -1.741 1.00 45.22 197 LEU A CA 1
ATOM 1568 C C . LEU A 1 197 ? 45.896 14.717 -0.413 1.00 45.22 197 LEU A C 1
ATOM 1570 O O . LEU A 1 197 ? 45.861 15.346 0.637 1.00 45.22 197 LEU A O 1
ATOM 1574 N N . LEU A 1 198 ? 46.233 13.423 -0.438 1.00 42.38 198 LEU A N 1
ATOM 1575 C CA . LEU A 1 198 ? 46.607 12.657 0.768 1.00 42.38 198 LEU A CA 1
ATOM 1576 C C . LEU A 1 198 ? 48.118 12.380 0.895 1.00 42.38 198 LEU A C 1
ATOM 1578 O O . LEU A 1 198 ? 48.536 11.762 1.866 1.00 42.38 198 LEU A O 1
ATOM 1582 N N . GLY A 1 199 ? 48.947 12.851 -0.046 1.00 37.47 199 GLY A N 1
ATOM 1583 C CA . GLY A 1 199 ? 50.402 12.627 -0.036 1.00 37.47 199 GLY A CA 1
ATOM 1584 C C . GLY A 1 199 ? 51.244 13.694 0.679 1.00 37.47 199 GLY A C 1
ATOM 1585 O O . GLY A 1 199 ? 52.457 13.548 0.732 1.00 37.47 199 GLY A O 1
ATOM 1586 N N . GLY A 1 200 ? 50.640 14.770 1.198 1.00 38.56 200 GLY A N 1
ATOM 1587 C CA . GLY A 1 200 ? 51.376 15.956 1.674 1.00 38.56 200 GLY A CA 1
ATOM 1588 C C . GLY A 1 200 ? 51.474 16.154 3.190 1.00 38.56 200 GLY A C 1
ATOM 1589 O O . GLY A 1 200 ? 52.028 17.159 3.613 1.00 38.56 200 GLY A O 1
ATOM 1590 N N . PHE A 1 201 ? 50.931 15.253 4.017 1.00 38.75 201 PHE A N 1
ATOM 1591 C CA . PHE A 1 201 ? 50.792 15.482 5.469 1.00 38.75 201 PHE A CA 1
ATOM 1592 C C . PHE A 1 201 ? 51.534 14.477 6.365 1.00 38.75 201 PHE A C 1
ATOM 1594 O O . PHE A 1 201 ? 51.227 14.358 7.547 1.00 38.75 201 PHE A O 1
ATOM 1601 N N . LEU A 1 202 ? 52.533 13.769 5.832 1.00 38.09 202 LEU A N 1
ATOM 1602 C CA . LEU A 1 202 ? 53.405 12.888 6.617 1.00 38.09 202 LEU A CA 1
ATOM 1603 C C . LEU A 1 202 ? 54.856 12.991 6.137 1.00 38.09 202 LEU A C 1
ATOM 1605 O O . LEU A 1 202 ? 55.403 12.032 5.610 1.00 38.09 202 LEU A O 1
ATOM 1609 N N . GLN A 1 203 ? 55.479 14.157 6.302 1.00 42.56 203 GLN A N 1
ATOM 1610 C CA . GLN A 1 203 ? 56.939 14.279 6.374 1.00 42.56 203 GLN A CA 1
ATOM 1611 C C . GLN A 1 203 ? 57.304 15.653 6.947 1.00 42.56 203 GLN A C 1
ATOM 1613 O O . GLN A 1 203 ? 57.468 16.616 6.215 1.00 42.56 203 GLN A O 1
ATOM 1618 N N . HIS A 1 204 ? 57.389 15.748 8.273 1.00 39.41 204 HIS A N 1
ATOM 1619 C CA . HIS A 1 204 ? 58.442 16.511 8.947 1.00 39.41 204 HIS A CA 1
ATOM 1620 C C . HIS A 1 204 ? 58.377 16.237 10.443 1.00 39.41 204 HIS A C 1
ATOM 1622 O O . HIS A 1 204 ? 57.473 16.678 11.146 1.00 39.41 204 HIS A O 1
ATOM 1628 N N . GLY A 1 205 ? 59.349 15.467 10.912 1.00 38.41 205 GLY A N 1
ATOM 1629 C CA . GLY A 1 205 ? 59.504 15.151 12.319 1.00 38.41 205 GLY A CA 1
ATOM 1630 C C . GLY A 1 205 ? 60.499 14.024 12.512 1.00 38.41 205 GLY A C 1
ATOM 1631 O O . GLY A 1 205 ? 60.097 12.944 12.925 1.00 38.41 205 GLY A O 1
ATOM 1632 N N . ASN A 1 206 ? 61.764 14.250 12.143 1.00 33.78 206 ASN A N 1
ATOM 1633 C CA . ASN A 1 206 ? 62.898 13.830 12.967 1.00 33.78 206 ASN A CA 1
ATOM 1634 C C . ASN A 1 206 ? 64.251 14.285 12.406 1.00 33.78 206 ASN A C 1
ATOM 1636 O O . ASN A 1 206 ? 64.508 14.141 11.217 1.00 33.78 206 ASN A O 1
ATOM 1640 N N . GLN A 1 207 ? 65.083 14.723 13.361 1.00 35.16 207 GLN A N 1
ATOM 1641 C CA . GLN A 1 207 ? 66.543 14.881 13.359 1.00 35.16 207 GLN A CA 1
ATOM 1642 C C . GLN A 1 207 ? 67.123 16.040 12.531 1.00 35.16 207 GLN A C 1
ATOM 1644 O O . GLN A 1 207 ? 67.059 16.046 11.313 1.00 35.16 207 GLN A O 1
ATOM 1649 N N . GLU A 1 208 ? 67.754 17.008 13.202 1.00 31.69 208 GLU A N 1
ATOM 1650 C CA . GLU A 1 208 ? 69.157 16.867 13.609 1.00 31.69 208 GLU A CA 1
ATOM 1651 C C . GLU A 1 208 ? 69.524 17.790 14.784 1.00 31.69 208 GLU A C 1
ATOM 1653 O O . GLU A 1 208 ? 68.992 18.884 14.964 1.00 31.69 208 GLU A O 1
AT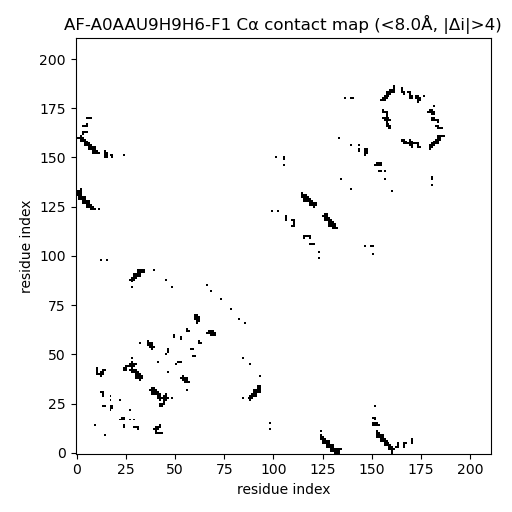OM 1658 N N . SER A 1 209 ? 70.427 17.272 15.607 1.00 36.38 209 SER A N 1
ATOM 1659 C CA . SER A 1 209 ? 71.137 17.918 16.708 1.00 36.38 209 SER A CA 1
ATOM 1660 C C . SER A 1 209 ? 72.624 17.989 16.348 1.00 36.38 209 SER A C 1
ATOM 1662 O O . SER A 1 209 ? 73.077 17.153 15.568 1.00 36.38 209 SER A O 1
ATOM 1664 N N . ILE A 1 210 ? 73.360 18.871 17.048 1.00 35.97 210 ILE A N 1
ATOM 1665 C CA . ILE A 1 210 ? 74.809 19.188 16.973 1.00 35.97 210 ILE A CA 1
ATOM 1666 C C . ILE A 1 210 ? 75.042 20.362 16.000 1.00 35.97 210 ILE A C 1
ATOM 1668 O O . ILE A 1 210 ? 74.683 20.267 14.835 1.00 35.97 210 ILE A O 1
ATOM 1672 N N . SER A 1 211 ? 75.522 21.538 16.418 1.00 40.00 211 SER A N 1
ATOM 1673 C CA . SER A 1 211 ? 76.573 21.903 17.394 1.00 40.00 211 SER A CA 1
ATOM 1674 C C . SER A 1 211 ? 76.354 23.292 17.986 1.00 40.00 211 SER A C 1
ATOM 1676 O O . SER A 1 211 ? 75.766 24.131 17.270 1.00 40.00 211 SER A O 1
#

=== Feature glossary ===
Feature key, reading from the visual/contextual features back to the raw sequence:

Rendered structure images. Six rendered views show the 3D structure from the faces of a cube — i.e. along ±x, ±y, ±z. Rendering representation is drawn randomly per protein from cartoon (secondary-structure ribbons), sticks (backbone bonds), or molecular surface; coloring is either N→C rainbow (blue at the N-terminus through red at the C-terminus) or one color per chain.

Contact-map, Ramachandran, and PAE plots. The contact map is a binary N×N matrix image: pixel (i, j) is dark where Cα_i and Cα_j are within 8 Å and |i−j|>4. Because the |i−j|>4 filter removes local helical contacts, off-diagonal stripes parallel to the main diagonal indicate parallel β-sheets; stripes perpendicular to it indicate antiparallel β-sheets. The Ramachandran plot scatters every residue's (φ, ψ) pair against the sterically allowed regions. The PAE heatmap renders the predicted-aligned-error matrix.

InterPro / GO / CATH / organism. Database cross-references. InterPro integrates a dozen domain/family signature databases into unified entries with residue-range hits. GO terms attach function/process/location labels with evidence codes. CATH codes position the fold in a four-level structural taxonomy. Organism is the NCBI-taxonomy species name.

Nearest PDB structures. The Foldseek neighbor list gives the closest experimentally determined structures in the PDB, ranked by structural alignment. TM-score near 1 means near-identical fold; near 0.3 means only rough topology match. This is how one finds what a novel AlphaFold prediction most resembles in the solved-structure universe.

Predicted aligned error. PAE(i, j) answers: if I align the predicted and true structures on residue i, how far off (in Å) do I expect residue j to be? A block-diagonal PAE matrix with low values on the blocks and high values off-diagonal is the signature of a multi-domain protein with confidently predicted domains but uncertain inter-domain orientation.

Solvent-accessible surface area. Accessible surface area quantifies burial. A residue with SASA near zero is packed into the hydrophobic core; one with SASA >100 Å² sits on the surface. Computed here via the Shrake–Rupley numerical algorithm with a 1.4 Å probe.

B-factor. B-factor (Debye–Waller factor) reflects atomic displacement in the crystal lattice. It is an experimental observable (units Å²), not a prediction; low values mean the atom is pinned down, high values mean it moves or is heterogeneous across the crystal.

pLDDT. For AlphaFold models, the B-factor field carries pLDDT — the model's own estimate of local accuracy on a 0–100 scale. Regions with pLDDT<50 should be treated as essentially unmodeled; they often correspond to intrinsically disordered segments.

Backbone torsions (φ/ψ). φ (phi) and ψ (psi) are the two rotatable backbone dihedrals per residue: φ is the C(i-1)–N–Cα–C torsion, ψ is the N–Cα–C–N(i+1) torsion, both in degrees on (−180°, 180°]. α-helical residues cluster near (−60°, −45°); β-strand residues near (−120°, +130°). A Ramachandran plot is simply a scatter of (φ, ψ) for every residue.

Radius of gyration, Cα contacts, bounding box. Radius of gyration (Rg) is the root-mean-square distance of Cα atoms from their centroid — a single number for overall size and compactness. A globular domain of N residues has Rg ≈ 2.2·N^0.38 Å; an extended or disordered chain has a much larger Rg. The Cα contact count is the number of residue pairs whose Cα atoms are within 8 Å and are more than four positions apart in sequence — a standard proxy for tertiary packing density. The bounding box is the smallest axis-aligned box enclosing all Cα atoms.

Secondary structure (3-state, P-SEA). Three-state secondary structure (P-SEA) collapses the eight DSSP classes into helix (a), strand (b), and coil (c). P-SEA assigns these from Cα geometry alone — distances and angles — without requiring backbone oxygens, so it works on any Cα trace.

Secondary structure (8-state, DSSP). DSSP 8-state secondary structure assigns each residue one of H (α-helix), G (3₁₀-helix), I (π-helix), E (extended β-strand), B (isolated β-bridge), T (hydrogen-bonded turn), S (bend), or '-' (coil). The assignment is computed from backbone hydrogen-bond geometry via the Kabsch–Sander algorithm.

Foldseek 3Di. A 3Di character summarizes, for each residue, the relative orientation of the Cα frame of its nearest spatial neighbor. Because it encodes fold topology rather than chemistry, 3Di alignments detect remote structural similarity that sequence alignment misses.

mmCIF coordinates. The mmCIF block holds the 3D Cartesian coordinates of each backbone atom (N, Cα, C, O) in ångströms. mmCIF is the PDB's canonical archive format — a tagged-loop text representation of the atomic model.

Sequence. Sequence gives the chain of amino acids in standard one-letter code (A=alanine, C=cysteine, …, Y=tyrosine), read N→C. It is the only feature that is directly encoded by the gene; all structural features are derived from the folded form of this sequence.